Protein AF-0000000077802352 (afdb_homodimer)

Structure (mmCIF, N/CA/C/O backbone):
data_AF-0000000077802352-model_v1
#
loop_
_entity.id
_entity.type
_entity.pdbx_description
1 polymer 'Alpha-crystallin B chain'
#
loop_
_atom_site.group_PDB
_atom_site.id
_atom_site.type_symbol
_atom_site.label_atom_id
_atom_site.label_alt_id
_atom_site.label_comp_id
_atom_site.label_asym_id
_atom_site.label_entity_id
_atom_site.label_seq_id
_atom_site.pdbx_PDB_ins_code
_atom_site.Cartn_x
_atom_site.Cartn_y
_atom_site.Cartn_z
_atom_site.occupancy
_atom_site.B_iso_or_equiv
_atom_site.auth_seq_id
_atom_site.auth_comp_id
_atom_site.auth_asym_id
_atom_site.auth_atom_id
_atom_site.pdbx_PDB_model_num
ATOM 1 N N . MET A 1 1 ? -1.03 17.438 0.263 1 86.88 1 MET A N 1
ATOM 2 C CA . MET A 1 1 ? -1.695 18.406 1.126 1 86.88 1 MET A CA 1
ATOM 3 C C . MET A 1 1 ? -1.943 19.719 0.383 1 86.88 1 MET A C 1
ATOM 5 O O . MET A 1 1 ? -1.098 20.156 -0.396 1 86.88 1 MET A O 1
ATOM 9 N N . ARG A 1 2 ? -3.146 20.266 0.549 1 90.38 2 ARG A N 1
ATOM 10 C CA . ARG A 1 2 ? -3.506 21.5 -0.125 1 90.38 2 ARG A CA 1
ATOM 11 C C . ARG A 1 2 ? -3.924 22.562 0.882 1 90.38 2 ARG A C 1
ATOM 13 O O . ARG A 1 2 ? -4.668 22.281 1.823 1 90.38 2 ARG A O 1
ATOM 20 N N . LEU A 1 3 ? -3.293 23.812 0.589 1 89.69 3 LEU A N 1
ATOM 21 C CA . LEU A 1 3 ? -3.664 24.969 1.403 1 89.69 3 LEU A CA 1
ATOM 22 C C . LEU A 1 3 ? -4.348 26.031 0.556 1 89.69 3 LEU A C 1
ATOM 24 O O . LEU A 1 3 ? -3.723 26.625 -0.332 1 89.69 3 LEU A O 1
ATOM 28 N N . GLU A 1 4 ? -5.582 26.172 0.719 1 91.12 4 GLU A N 1
ATOM 29 C CA . GLU A 1 4 ? -6.336 27.266 0.105 1 91.12 4 GLU A CA 1
ATOM 30 C C . GLU A 1 4 ? -6.508 28.422 1.072 1 91.12 4 GLU A C 1
ATOM 32 O O . GLU A 1 4 ? -6.09 28.344 2.229 1 91.12 4 GLU A O 1
ATOM 37 N N . LYS A 1 5 ? -7.055 29.562 0.588 1 88.75 5 LYS A N 1
ATOM 38 C CA . LYS A 1 5 ? -7.238 30.75 1.408 1 88.75 5 LYS A CA 1
ATOM 39 C C . LYS A 1 5 ? -8.055 30.438 2.662 1 88.75 5 LYS A C 1
ATOM 41 O O . LYS A 1 5 ? -7.688 30.859 3.764 1 88.75 5 LYS A O 1
ATOM 46 N N . ASP A 1 6 ? -9.039 29.609 2.5 1 93.06 6 ASP A N 1
ATOM 47 C CA . ASP A 1 6 ? -9.969 29.453 3.615 1 93.06 6 ASP A CA 1
ATOM 48 C C . ASP A 1 6 ? -9.953 28.016 4.145 1 93.06 6 ASP A C 1
ATOM 50 O O . ASP A 1 6 ? -10.609 27.703 5.137 1 93.06 6 ASP A O 1
ATOM 54 N N . LYS A 1 7 ? -9.172 27.125 3.471 1 94.88 7 LYS A N 1
ATOM 55 C CA . LYS A 1 7 ? -9.305 25.719 3.859 1 94.88 7 LYS A CA 1
ATOM 56 C C . LYS A 1 7 ? -7.988 24.969 3.66 1 94.88 7 LYS A C 1
ATOM 58 O O . LYS A 1 7 ? -7.207 25.312 2.764 1 94.88 7 LYS A O 1
ATOM 63 N N . PHE A 1 8 ? -7.758 24.109 4.574 1 95.44 8 PHE A N 1
ATOM 64 C CA . PHE A 1 8 ? -6.734 23.078 4.488 1 95.44 8 PHE A CA 1
ATOM 65 C C . PHE A 1 8 ? -7.34 21.734 4.078 1 95.44 8 PHE A C 1
ATOM 67 O O . PHE A 1 8 ? -8.445 21.391 4.5 1 95.44 8 PHE A O 1
ATOM 74 N N . SER A 1 9 ? -6.617 20.922 3.182 1 96.69 9 SER A N 1
ATOM 75 C CA . SER A 1 9 ? -7.145 19.594 2.873 1 96.69 9 SER A CA 1
ATOM 76 C C . SER A 1 9 ? -6.023 18.625 2.514 1 96.69 9 SER A C 1
ATOM 78 O O . SER A 1 9 ? -4.973 19.047 2.018 1 96.69 9 SER A O 1
ATOM 80 N N . VAL A 1 10 ? -6.184 17.391 2.83 1 95.94 10 VAL A N 1
ATOM 81 C CA . VAL A 1 10 ? -5.34 16.297 2.354 1 95.94 10 VAL A CA 1
ATOM 82 C C . VAL A 1 10 ? -6.203 15.219 1.711 1 95.94 10 VAL A C 1
ATOM 84 O O . VAL A 1 10 ? -7.316 14.953 2.17 1 95.94 10 VAL A O 1
ATOM 87 N N . ASN A 1 11 ? -5.66 14.695 0.584 1 95.69 11 ASN A N 1
ATOM 88 C CA . ASN A 1 11 ? -6.32 13.602 -0.117 1 95.69 11 ASN A CA 1
ATOM 89 C C . ASN A 1 11 ? -5.484 12.328 -0.08 1 95.69 11 ASN A C 1
ATOM 91 O O . ASN A 1 11 ? -4.285 12.359 -0.361 1 95.69 11 ASN A O 1
ATOM 95 N N . VAL A 1 12 ? -6.16 11.219 0.27 1 95.56 12 VAL A N 1
ATOM 96 C CA . VAL A 1 12 ? -5.504 9.914 0.334 1 95.56 12 VAL A CA 1
ATOM 97 C C . VAL A 1 12 ? -6.246 8.922 -0.549 1 95.56 12 VAL A C 1
ATOM 99 O O . VAL A 1 12 ? -7.469 8.773 -0.444 1 95.56 12 VAL A O 1
ATOM 102 N N . ASP A 1 13 ? -5.5 8.328 -1.435 1 96.12 13 ASP A N 1
ATOM 103 C CA . ASP A 1 13 ? -6.082 7.266 -2.248 1 96.12 13 ASP A CA 1
ATOM 104 C C . ASP A 1 13 ? -6.297 5.996 -1.424 1 96.12 13 ASP A C 1
ATOM 106 O O . ASP A 1 13 ? -5.336 5.375 -0.967 1 96.12 13 ASP A O 1
ATOM 110 N N . VAL A 1 14 ? -7.617 5.574 -1.273 1 97.88 14 VAL A N 1
ATOM 111 C CA . VAL A 1 14 ? -7.938 4.41 -0.454 1 97.88 14 VAL A CA 1
ATOM 112 C C . VAL A 1 14 ? -8.906 3.498 -1.207 1 97.88 14 VAL A C 1
ATOM 114 O O . VAL A 1 14 ? -9.781 2.883 -0.604 1 97.88 14 VAL A O 1
ATOM 117 N N . LYS A 1 15 ? -8.742 3.43 -2.482 1 95.38 15 LYS A N 1
ATOM 118 C CA . LYS A 1 15 ? -9.656 2.676 -3.332 1 95.38 15 LYS A CA 1
ATOM 119 C C . LYS A 1 15 ? -9.586 1.182 -3.031 1 95.38 15 LYS A C 1
ATOM 121 O O . LYS A 1 15 ? -10.516 0.433 -3.336 1 95.38 15 LYS A O 1
ATOM 126 N N . HIS A 1 16 ? -8.492 0.725 -2.387 1 94.75 16 HIS A N 1
ATOM 127 C CA . HIS A 1 16 ? -8.32 -0.692 -2.088 1 94.75 16 HIS A CA 1
ATOM 128 C C . HIS A 1 16 ? -8.875 -1.034 -0.707 1 94.75 16 HIS A C 1
ATOM 130 O O . HIS A 1 16 ? -8.797 -2.186 -0.271 1 94.75 16 HIS A O 1
ATOM 136 N N . PHE A 1 17 ? -9.422 -0.054 -0.054 1 97.62 17 PHE A N 1
ATOM 137 C CA . PHE A 1 17 ? -9.914 -0.232 1.307 1 97.62 17 PHE A CA 1
ATOM 138 C C . PHE A 1 17 ? -11.414 0.028 1.377 1 97.62 17 PHE A C 1
ATOM 140 O O . PHE A 1 17 ? -11.922 0.94 0.721 1 97.62 17 PHE A O 1
ATOM 147 N N . SER A 1 18 ? -12.102 -0.796 2.094 1 96.31 18 SER A N 1
ATOM 148 C CA . SER A 1 18 ? -13.477 -0.48 2.463 1 96.31 18 SER A CA 1
ATOM 149 C C . SER A 1 18 ? -13.523 0.559 3.578 1 96.31 18 SER A C 1
ATOM 151 O O . SER A 1 18 ? -12.531 0.771 4.281 1 96.31 18 SER A O 1
ATOM 153 N N . PRO A 1 19 ? -14.602 1.227 3.746 1 96.5 19 PRO A N 1
ATOM 154 C CA . PRO A 1 19 ? -14.711 2.215 4.824 1 96.5 19 PRO A CA 1
ATOM 155 C C . PRO A 1 19 ? -14.383 1.629 6.195 1 96.5 19 PRO A C 1
ATOM 157 O O . PRO A 1 19 ? -13.781 2.307 7.031 1 96.5 19 PRO A O 1
ATOM 160 N N . GLU A 1 20 ? -14.672 0.387 6.43 1 97.12 20 GLU A N 1
ATOM 161 C CA . GLU A 1 20 ? -14.43 -0.235 7.727 1 97.12 20 GLU A CA 1
ATOM 162 C C . GLU A 1 20 ? -12.945 -0.517 7.934 1 97.12 20 GLU A C 1
ATOM 164 O O . GLU A 1 20 ? -12.508 -0.774 9.055 1 97.12 20 GLU A O 1
ATOM 169 N N . ASP A 1 21 ? -12.195 -0.446 6.852 1 98.12 21 ASP A N 1
ATOM 170 C CA . ASP A 1 21 ? -10.758 -0.708 6.91 1 98.12 21 ASP A CA 1
ATOM 171 C C . ASP A 1 21 ? -9.984 0.546 7.316 1 98.12 21 ASP A C 1
ATOM 173 O O . ASP A 1 21 ? -8.773 0.5 7.496 1 98.12 21 ASP A O 1
ATOM 177 N N . LEU A 1 22 ? -10.703 1.651 7.441 1 98.56 22 LEU A N 1
ATOM 178 C CA . LEU A 1 22 ? -10.039 2.945 7.551 1 98.56 22 LEU A CA 1
ATOM 179 C C . LEU A 1 22 ? -10.273 3.561 8.93 1 98.56 22 LEU A C 1
ATOM 181 O O . LEU A 1 22 ? -11.344 3.395 9.516 1 98.56 22 LEU A O 1
ATOM 185 N N . LYS A 1 23 ? -9.227 4.238 9.422 1 98.38 23 LYS A N 1
ATOM 186 C CA . LYS A 1 23 ? -9.289 5.004 10.664 1 98.38 23 LYS A CA 1
ATOM 187 C C . LYS A 1 23 ? -8.578 6.352 10.516 1 98.38 23 LYS A C 1
ATOM 189 O O . LYS A 1 23 ? -7.457 6.418 10.016 1 98.38 23 LYS A O 1
ATOM 194 N N . VAL A 1 24 ? -9.273 7.391 10.922 1 98.12 24 VAL A N 1
ATOM 195 C CA . VAL A 1 24 ? -8.688 8.727 10.945 1 98.12 24 VAL A CA 1
ATOM 196 C C . VAL A 1 24 ? -8.68 9.258 12.375 1 98.12 24 VAL A C 1
ATOM 198 O O . VAL A 1 24 ? -9.703 9.266 13.055 1 98.12 24 VAL A O 1
ATOM 201 N N . LYS A 1 25 ? -7.496 9.695 12.797 1 97.69 25 LYS A N 1
ATOM 202 C CA . LYS A 1 25 ? -7.344 10.258 14.133 1 97.69 25 LYS A CA 1
ATOM 203 C C . LYS A 1 25 ? -6.629 11.609 14.086 1 97.69 25 LYS A C 1
ATOM 205 O O . LYS A 1 25 ? -5.77 11.828 13.227 1 97.69 25 LYS A O 1
ATOM 210 N N . VAL A 1 26 ? -7.062 12.43 14.938 1 96.81 26 VAL A N 1
ATOM 211 C CA . VAL A 1 26 ? -6.328 13.672 15.18 1 96.81 26 VAL A CA 1
ATOM 212 C C . VAL A 1 26 ? -5.688 13.625 16.562 1 96.81 26 VAL A C 1
ATOM 214 O O . VAL A 1 26 ? -6.383 13.508 17.578 1 96.81 26 VAL A O 1
ATOM 217 N N . LEU A 1 27 ? -4.449 13.586 16.578 1 95.12 27 LEU A N 1
ATOM 218 C CA . LEU A 1 27 ? -3.678 13.578 17.828 1 95.12 27 LEU A CA 1
ATOM 219 C C . LEU A 1 27 ? -2.83 14.836 17.938 1 95.12 27 LEU A C 1
ATOM 221 O O . LEU A 1 27 ? -1.736 14.914 17.375 1 95.12 27 LEU A O 1
ATOM 225 N N . GLY A 1 28 ? -3.361 15.719 18.766 1 92.81 28 GLY A N 1
ATOM 226 C CA . GLY A 1 28 ? -2.711 17.016 18.797 1 92.81 28 GLY A CA 1
ATOM 227 C C . GLY A 1 28 ? -2.77 17.75 17.469 1 92.81 28 GLY A C 1
ATOM 228 O O . GLY A 1 28 ? -3.855 18.062 16.969 1 92.81 28 GLY A O 1
ATOM 229 N N . ASP A 1 29 ? -1.573 18.031 16.875 1 93.12 29 ASP A N 1
ATOM 230 C CA . ASP A 1 29 ? -1.498 18.75 15.617 1 93.12 29 ASP A CA 1
ATOM 231 C C . ASP A 1 29 ? -1.146 17.812 14.469 1 93.12 29 ASP A C 1
ATOM 233 O O . ASP A 1 29 ? -0.541 18.219 13.477 1 93.12 29 ASP A O 1
ATOM 237 N N . VAL A 1 30 ? -1.52 16.562 14.727 1 95.69 30 VAL A N 1
ATOM 238 C CA . VAL A 1 30 ? -1.199 15.578 13.695 1 95.69 30 VAL A CA 1
ATOM 239 C C . VAL A 1 30 ? -2.457 14.797 13.305 1 95.69 30 VAL A C 1
ATOM 241 O O . VAL A 1 30 ? -3.215 14.359 14.18 1 95.69 30 VAL A O 1
ATOM 244 N N . ILE A 1 31 ? -2.672 14.734 12 1 97.44 31 ILE A N 1
ATOM 245 C CA . ILE A 1 31 ? -3.688 13.836 11.461 1 97.44 31 ILE A CA 1
ATOM 246 C C . ILE A 1 31 ? -3.053 12.484 11.125 1 97.44 31 ILE A C 1
ATOM 248 O O . ILE A 1 31 ? -2.035 12.43 10.438 1 97.44 31 ILE A O 1
ATOM 252 N N . GLU A 1 32 ? -3.637 11.445 11.625 1 97.75 32 GLU A N 1
ATOM 253 C CA . GLU A 1 32 ? -3.203 10.094 11.281 1 97.75 32 GLU A CA 1
ATOM 254 C C . GLU A 1 32 ? -4.281 9.352 10.5 1 97.75 32 GLU A C 1
ATOM 256 O O . GLU A 1 32 ? -5.426 9.25 10.953 1 97.75 32 GLU A O 1
ATOM 261 N N . VAL A 1 33 ? -3.936 8.922 9.32 1 98.06 33 VAL A N 1
ATOM 262 C CA . VAL A 1 33 ? -4.816 8.078 8.516 1 98.06 33 VAL A CA 1
ATOM 263 C C . VAL A 1 33 ? -4.254 6.66 8.445 1 98.06 33 VAL A C 1
ATOM 265 O O . VAL A 1 33 ? -3.131 6.453 7.984 1 98.06 33 VAL A O 1
ATOM 268 N N . HIS A 1 34 ? -5.055 5.758 8.945 1 98.56 34 HIS A N 1
ATOM 269 C CA . HIS A 1 34 ? -4.656 4.355 8.961 1 98.56 34 HIS A CA 1
ATOM 270 C C . HIS A 1 34 ? -5.621 3.498 8.148 1 98.56 34 HIS A C 1
ATOM 272 O O . HIS A 1 34 ? -6.84 3.635 8.28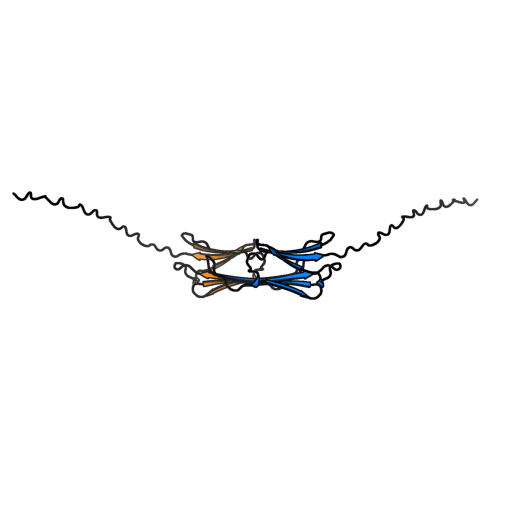1 1 98.56 34 HIS A O 1
ATOM 278 N N . GLY A 1 35 ? -5.062 2.689 7.223 1 98.75 35 GLY A N 1
ATOM 279 C CA . GLY A 1 35 ? -5.816 1.696 6.473 1 98.75 35 GLY A CA 1
ATOM 280 C C . GLY A 1 35 ? -5.215 0.305 6.555 1 98.75 35 GLY A C 1
ATOM 281 O O . GLY A 1 35 ? -4 0.139 6.434 1 98.75 35 GLY A O 1
ATOM 282 N N . LYS A 1 36 ? -6.121 -0.624 6.828 1 98.62 36 LYS A N 1
ATOM 283 C CA . LYS A 1 36 ? -5.672 -2.012 6.902 1 98.62 36 LYS A CA 1
ATOM 284 C C . LYS A 1 36 ? -6.785 -2.971 6.496 1 98.62 36 LYS A C 1
ATOM 286 O O . LYS A 1 36 ? -7.91 -2.871 6.988 1 98.62 36 LYS A O 1
ATOM 291 N N . HIS A 1 37 ? -6.457 -3.836 5.57 1 98 37 HIS A N 1
ATOM 292 C CA . HIS A 1 37 ? -7.367 -4.949 5.32 1 98 37 HIS A CA 1
ATOM 293 C C . HIS A 1 37 ? -6.613 -6.273 5.254 1 98 37 HIS A C 1
ATOM 295 O O . HIS A 1 37 ? -5.449 -6.312 4.852 1 98 37 HIS A O 1
ATOM 301 N N . GLU A 1 38 ? -7.285 -7.246 5.684 1 95.94 38 GLU A N 1
ATOM 302 C CA . GLU A 1 38 ? -6.711 -8.586 5.672 1 95.94 38 GLU A CA 1
ATOM 303 C C . GLU A 1 38 ? -6.648 -9.148 4.254 1 95.94 38 GLU A C 1
ATOM 305 O O . GLU A 1 38 ? -6.93 -8.438 3.285 1 95.94 38 GLU A O 1
ATOM 310 N N . GLU A 1 39 ? -6.223 -10.375 4.219 1 95.12 39 GLU A N 1
ATOM 311 C CA . GLU A 1 39 ? -6.059 -11 2.908 1 95.12 39 GLU A CA 1
ATOM 312 C C . GLU A 1 39 ? -7.379 -11.047 2.15 1 95.12 39 GLU A C 1
ATOM 314 O O . GLU A 1 39 ? -8.383 -11.531 2.674 1 95.12 39 GLU A O 1
ATOM 319 N N . ARG A 1 40 ? -7.367 -10.477 0.931 1 93.81 40 ARG A N 1
ATOM 320 C CA . ARG A 1 40 ? -8.492 -10.57 0.004 1 93.81 40 ARG A CA 1
ATOM 321 C C . ARG A 1 40 ? -8.086 -11.297 -1.273 1 93.81 40 ARG A C 1
ATOM 323 O O . ARG A 1 40 ? -6.988 -11.086 -1.795 1 93.81 40 ARG A O 1
ATOM 330 N N . GLN A 1 41 ? -8.992 -12.086 -1.72 1 90.88 41 GLN A N 1
ATOM 331 C CA . GLN A 1 41 ? -8.703 -12.906 -2.891 1 90.88 41 GLN A CA 1
ATOM 332 C C . GLN A 1 41 ? -8.875 -12.109 -4.18 1 90.88 41 GLN A C 1
ATOM 334 O O . GLN A 1 41 ? -9.812 -11.32 -4.309 1 90.88 41 GLN A O 1
ATOM 339 N N . ASP A 1 42 ? -7.867 -12.344 -5.18 1 80.94 42 ASP A N 1
ATOM 340 C CA . ASP A 1 42 ? -8.023 -11.828 -6.535 1 80.94 42 ASP A CA 1
ATOM 341 C C . ASP A 1 42 ? -7.664 -12.891 -7.57 1 80.94 42 ASP A C 1
ATOM 343 O O . ASP A 1 42 ? -7.594 -14.078 -7.246 1 80.94 42 ASP A O 1
ATOM 347 N N . GLU A 1 43 ? -7.637 -12.586 -8.812 1 78 43 GLU A N 1
ATOM 348 C CA . GLU A 1 43 ? -7.48 -13.523 -9.922 1 78 43 GLU A CA 1
ATOM 349 C C . GLU A 1 43 ? -6.184 -14.32 -9.789 1 78 43 GLU A C 1
ATOM 351 O O . GLU A 1 43 ? -6.086 -15.445 -10.289 1 78 43 GLU A O 1
ATOM 356 N N . HIS A 1 44 ? -5.258 -13.812 -9.031 1 75.06 44 HIS A N 1
ATOM 357 C CA . HIS A 1 44 ? -3.943 -14.445 -9.016 1 75.06 44 HIS A CA 1
ATOM 358 C C . HIS A 1 44 ? -3.605 -14.984 -7.629 1 75.06 44 HIS A C 1
ATOM 360 O O . HIS A 1 44 ? -2.738 -15.852 -7.488 1 75.06 44 HIS A O 1
ATOM 366 N N . GLY A 1 45 ? -4.375 -14.609 -6.645 1 89.06 45 GLY A N 1
ATOM 367 C CA . GLY A 1 45 ? -4.047 -14.977 -5.277 1 89.06 45 GLY A CA 1
ATOM 368 C C . GLY A 1 45 ? -4.73 -14.094 -4.246 1 89.06 45 GLY A C 1
ATOM 369 O O . GLY A 1 45 ? -5.949 -13.938 -4.27 1 89.06 45 GLY A O 1
ATOM 370 N N . SER A 1 46 ? -3.998 -13.789 -3.338 1 95.19 46 SER A N 1
ATOM 371 C CA . SER A 1 46 ? -4.566 -12.945 -2.291 1 95.19 46 SER A CA 1
ATOM 372 C C . SER A 1 46 ? -3.633 -11.797 -1.938 1 95.19 46 SER A C 1
ATOM 374 O O . SER A 1 46 ? -2.438 -11.844 -2.234 1 95.19 46 SER A O 1
ATOM 376 N N . VAL A 1 47 ? -4.246 -10.75 -1.416 1 95.94 47 VAL A N 1
ATOM 377 C CA . VAL A 1 47 ? -3.447 -9.586 -1.063 1 95.94 47 VAL A CA 1
ATOM 378 C C . VAL A 1 47 ? -3.945 -8.992 0.253 1 95.94 47 VAL A C 1
ATOM 380 O O . VAL A 1 47 ? -5.152 -8.945 0.5 1 95.94 47 VAL A O 1
ATOM 383 N N . ALA A 1 48 ? -3.061 -8.656 1.146 1 97.81 48 ALA A N 1
ATOM 384 C CA . ALA A 1 48 ? -3.281 -7.816 2.318 1 97.81 48 ALA A CA 1
ATOM 385 C C . ALA A 1 48 ? -2.477 -6.523 2.223 1 97.81 48 ALA A C 1
ATOM 387 O O . ALA A 1 48 ? -1.336 -6.527 1.756 1 97.81 48 ALA A O 1
ATOM 388 N N . ARG A 1 49 ? -3.074 -5.426 2.725 1 97.81 49 ARG A N 1
ATOM 389 C CA . ARG A 1 49 ? -2.42 -4.121 2.68 1 97.81 49 ARG A CA 1
ATOM 390 C C . ARG A 1 49 ? -2.582 -3.381 4.004 1 97.81 49 ARG A C 1
ATOM 392 O O . ARG A 1 49 ? -3.592 -3.545 4.691 1 97.81 49 ARG A O 1
ATOM 399 N N . GLU A 1 50 ? -1.637 -2.617 4.258 1 98.38 50 GLU A N 1
ATOM 400 C CA . GLU A 1 50 ? -1.685 -1.698 5.391 1 98.38 50 GLU A CA 1
ATOM 401 C C . GLU A 1 50 ? -0.896 -0.425 5.102 1 98.38 50 GLU A C 1
ATOM 403 O O . GLU A 1 50 ? 0.159 -0.472 4.465 1 98.38 50 GLU A O 1
ATOM 408 N N . PHE A 1 51 ? -1.425 0.659 5.516 1 98.06 51 PHE A N 1
ATOM 409 C CA . PHE A 1 51 ? -0.649 1.893 5.457 1 98.06 51 PHE A CA 1
ATOM 410 C C . PHE A 1 51 ? -0.96 2.785 6.652 1 98.06 51 PHE A C 1
ATOM 412 O O . PHE A 1 51 ? -2.004 2.639 7.289 1 98.06 51 PHE A O 1
ATOM 419 N N . ASN A 1 52 ? -0.047 3.625 7 1 97.94 52 ASN A N 1
ATOM 420 C CA . ASN A 1 52 ? -0.16 4.676 8.008 1 97.94 52 ASN A CA 1
ATOM 421 C C . ASN A 1 52 ? 0.439 5.988 7.516 1 97.94 52 ASN A C 1
ATOM 423 O O . ASN A 1 52 ? 1.628 6.055 7.195 1 97.94 52 ASN A O 1
ATOM 427 N N . ARG A 1 53 ? -0.462 6.977 7.434 1 97.06 53 ARG A N 1
ATOM 428 C CA . ARG A 1 53 ? -0.025 8.297 6.992 1 97.06 53 ARG A CA 1
ATOM 429 C C . ARG A 1 53 ? -0.264 9.344 8.07 1 97.06 53 ARG A C 1
ATOM 431 O O . ARG A 1 53 ? -1.308 9.336 8.727 1 97.06 53 ARG A O 1
ATOM 438 N N . LYS A 1 54 ? 0.698 10.203 8.188 1 96.69 54 LYS A N 1
ATOM 439 C CA . LYS A 1 54 ? 0.566 11.312 9.125 1 96.69 54 LYS A CA 1
ATOM 440 C C . LYS A 1 54 ? 0.733 12.656 8.422 1 96.69 54 LYS A C 1
ATOM 442 O O . LYS A 1 54 ? 1.58 12.797 7.535 1 96.69 54 LYS A O 1
ATOM 447 N N . TYR A 1 55 ? -0.091 13.609 8.859 1 96.44 55 TYR A N 1
ATOM 448 C CA . TYR A 1 55 ? -0.007 14.977 8.359 1 96.44 55 TYR A CA 1
ATOM 449 C C . TYR A 1 55 ? 0.034 15.977 9.508 1 96.44 55 TYR A C 1
ATOM 451 O O . TYR A 1 55 ? -0.715 15.844 10.477 1 96.44 55 TYR A O 1
ATOM 459 N N . ARG A 1 56 ? 0.826 16.922 9.359 1 94.12 56 ARG A N 1
ATOM 460 C CA . ARG A 1 56 ? 0.818 18.016 10.32 1 94.12 56 ARG A CA 1
ATOM 461 C C . ARG A 1 56 ? -0.278 19.031 10 1 94.12 56 ARG A C 1
ATOM 463 O O . ARG A 1 56 ? -0.465 19.391 8.836 1 94.12 56 ARG A O 1
ATOM 470 N N . ILE A 1 57 ? -0.941 19.422 11 1 94.38 57 ILE A N 1
ATOM 471 C CA . ILE A 1 57 ? -1.999 20.422 10.859 1 94.38 57 ILE A CA 1
ATOM 472 C C . ILE A 1 57 ? -1.396 21.812 10.898 1 94.38 57 ILE A C 1
ATOM 474 O O . ILE A 1 57 ? -0.641 22.156 11.82 1 94.38 57 ILE A O 1
ATOM 478 N N . PRO A 1 58 ? -1.74 22.609 9.891 1 93.5 58 PRO A N 1
ATOM 479 C CA . PRO A 1 58 ? -1.243 23.984 9.938 1 93.5 58 PRO A CA 1
ATOM 480 C C . PRO A 1 58 ? -1.662 24.719 11.211 1 93.5 58 PRO A C 1
ATOM 482 O O . PRO A 1 58 ? -2.723 24.438 11.773 1 93.5 58 PRO A O 1
ATOM 485 N N . ALA A 1 59 ? -0.851 25.734 11.477 1 93.25 59 ALA A N 1
ATOM 486 C CA . ALA A 1 59 ? -1.049 26.453 12.734 1 93.25 59 ALA A CA 1
ATOM 487 C C . ALA A 1 59 ? -2.375 27.203 12.734 1 93.25 59 ALA A C 1
ATOM 489 O O . ALA A 1 59 ? -2.963 27.438 13.789 1 93.25 59 ALA A O 1
ATOM 490 N N . ASP A 1 60 ? -2.871 27.594 11.641 1 94.38 60 ASP A N 1
ATOM 491 C CA . ASP A 1 60 ? -4.066 28.422 11.562 1 94.38 60 ASP A CA 1
ATOM 492 C C . ASP A 1 60 ? -5.32 27.562 11.383 1 94.38 60 ASP A C 1
ATOM 494 O O . ASP A 1 60 ? -6.375 28.078 10.992 1 94.38 60 ASP A O 1
ATOM 498 N N . VAL A 1 61 ? -5.16 26.281 11.586 1 95.5 61 VAL A N 1
ATOM 499 C CA . VAL A 1 61 ? -6.297 25.359 11.555 1 95.5 61 VAL A CA 1
ATOM 500 C C . VAL A 1 61 ? -6.535 24.781 12.945 1 95.5 61 VAL A C 1
ATOM 502 O O . VAL A 1 61 ? -5.598 24.328 13.602 1 95.5 61 VAL A O 1
ATOM 505 N N . ASP A 1 62 ? -7.77 24.891 13.352 1 95.5 62 ASP A N 1
ATOM 506 C CA . ASP A 1 62 ? -8.133 24.266 14.617 1 95.5 62 ASP A CA 1
ATOM 507 C C . ASP A 1 62 ? -8.297 22.75 14.461 1 95.5 62 ASP A C 1
ATOM 509 O O . ASP A 1 62 ? -9.18 22.297 13.742 1 95.5 62 ASP A O 1
ATOM 513 N N . PRO A 1 63 ? -7.523 21.938 15.219 1 96 63 PRO A N 1
ATOM 514 C CA . PRO A 1 63 ? -7.629 20.469 15.117 1 96 63 PRO A CA 1
ATOM 515 C C . PRO A 1 63 ? -9.039 19.969 15.414 1 96 63 PRO A C 1
ATOM 517 O O . PRO A 1 63 ? -9.445 18.922 14.883 1 96 63 PRO A O 1
ATOM 520 N N . LEU A 1 64 ? -9.773 20.625 16.188 1 95.56 64 LEU A N 1
ATOM 521 C CA . LEU A 1 64 ? -11.109 20.203 16.594 1 95.56 64 LEU A CA 1
ATOM 522 C C . LEU A 1 64 ? -12.109 20.391 15.453 1 95.56 64 LEU A C 1
ATOM 524 O O . LEU A 1 64 ? -13.203 19.828 15.477 1 95.56 64 LEU A O 1
ATOM 528 N N . SER A 1 65 ? -11.734 21.141 14.469 1 96.12 65 SER A N 1
ATOM 529 C CA . SER A 1 65 ? -12.641 21.438 13.367 1 96.12 65 SER A CA 1
ATOM 530 C C . SER A 1 65 ? -12.406 20.5 12.188 1 96.12 65 SER A C 1
ATOM 532 O O . SER A 1 65 ? -13.086 20.594 11.164 1 96.12 65 SER A O 1
ATOM 534 N N . ILE A 1 66 ? -11.484 19.578 12.328 1 96.94 66 ILE A N 1
ATOM 535 C CA . ILE A 1 66 ? -11.109 18.703 11.234 1 96.94 66 ILE A CA 1
ATOM 536 C C . ILE A 1 66 ? -12.242 17.719 10.953 1 96.94 66 ILE A C 1
ATOM 538 O O . ILE A 1 66 ? -12.836 17.156 11.883 1 96.94 66 ILE A O 1
ATOM 542 N N . THR A 1 67 ? -12.594 17.562 9.672 1 97.5 67 THR A N 1
ATOM 543 C CA . THR A 1 67 ? -13.57 16.594 9.211 1 97.5 67 THR A CA 1
ATOM 544 C C . THR A 1 67 ? -12.984 15.727 8.094 1 97.5 67 THR A C 1
ATOM 546 O O . THR A 1 67 ? -11.922 16.031 7.559 1 97.5 67 THR A O 1
ATOM 549 N N . SER A 1 68 ? -13.656 14.516 7.91 1 97.5 68 SER A N 1
ATOM 550 C CA . SER A 1 68 ? -13.195 13.656 6.82 1 97.5 68 SER A CA 1
ATOM 551 C C . SER A 1 68 ? -14.367 13.094 6.023 1 97.5 68 SER A C 1
ATOM 553 O O . SER A 1 68 ? -15.477 12.969 6.551 1 97.5 68 SER A O 1
ATOM 555 N N . SER A 1 69 ? -14.102 12.891 4.738 1 97.69 69 SER A N 1
ATOM 556 C CA . SER A 1 69 ? -15.094 12.305 3.852 1 97.69 69 SER A CA 1
ATOM 557 C C . SER A 1 69 ? -14.453 11.352 2.854 1 97.69 69 SER A C 1
ATOM 559 O O . SER A 1 69 ? -13.312 11.555 2.432 1 97.69 69 SER A O 1
ATOM 561 N N . LEU A 1 70 ? -15.234 10.305 2.527 1 97.44 70 LEU A N 1
ATOM 562 C CA . LEU A 1 70 ? -14.766 9.289 1.585 1 97.44 70 LEU A CA 1
ATOM 563 C C . LEU A 1 70 ? -15.594 9.32 0.301 1 97.44 70 LEU A C 1
ATOM 565 O O . LEU A 1 70 ? -16.828 9.258 0.345 1 97.44 70 LEU A O 1
ATOM 569 N N . SER A 1 71 ? -14.953 9.445 -0.846 1 96.94 71 SER A N 1
ATOM 570 C CA . SER A 1 71 ? -15.648 9.492 -2.127 1 96.94 71 SER A CA 1
ATOM 571 C C . SER A 1 71 ? -15.90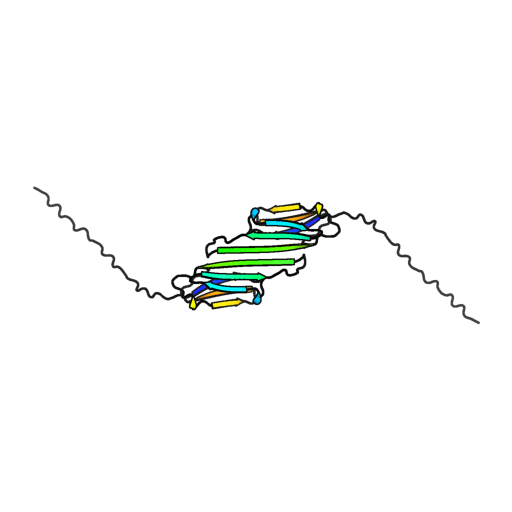6 8.086 -2.664 1 96.94 71 SER A C 1
ATOM 573 O O . SER A 1 71 ? -15.281 7.121 -2.221 1 96.94 71 SER A O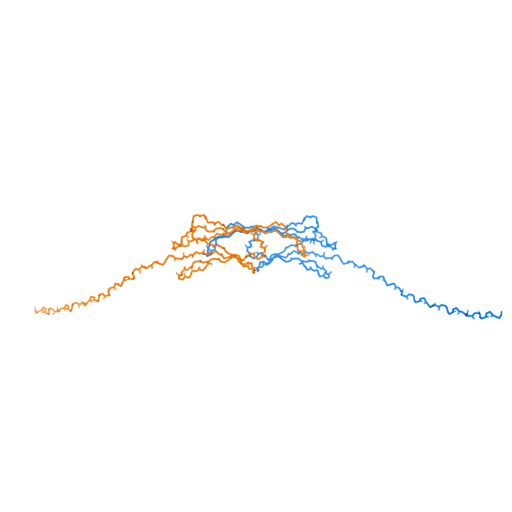 1
ATOM 575 N N . SER A 1 72 ? -16.75 8.023 -3.641 1 95.31 72 SER A N 1
ATOM 576 C CA . SER A 1 72 ? -17.109 6.746 -4.246 1 95.31 72 SER A CA 1
ATOM 577 C C . SER A 1 72 ? -15.938 6.16 -5.031 1 95.31 72 SER A C 1
ATOM 579 O O . SER A 1 72 ? -15.836 4.941 -5.184 1 95.31 72 SER A O 1
ATOM 581 N N . ASP A 1 73 ? -15.094 7.051 -5.441 1 95.19 73 ASP A N 1
ATOM 582 C CA . ASP A 1 73 ? -13.961 6.594 -6.242 1 95.19 73 ASP A CA 1
ATOM 583 C C . ASP A 1 73 ? -12.758 6.254 -5.355 1 95.19 73 ASP A C 1
ATOM 585 O O . ASP A 1 73 ? -11.664 5.988 -5.859 1 95.19 73 ASP A O 1
ATOM 589 N N . GLY A 1 74 ? -12.945 6.312 -4.109 1 97 74 GLY A N 1
ATOM 590 C CA . GLY A 1 74 ? -11.953 5.773 -3.193 1 97 74 GLY A CA 1
ATOM 591 C C . GLY A 1 74 ? -10.938 6.801 -2.748 1 97 74 GLY A C 1
ATOM 592 O O . GLY A 1 74 ? -9.758 6.477 -2.561 1 97 74 GLY A O 1
ATOM 593 N N . VAL A 1 75 ? -11.422 8.008 -2.67 1 97.81 75 VAL A N 1
ATOM 594 C CA . VAL A 1 75 ? -10.531 9.055 -2.168 1 97.81 75 VAL A CA 1
ATOM 595 C C . VAL A 1 75 ? -11.031 9.547 -0.812 1 97.81 75 VAL A C 1
ATOM 597 O O . VAL A 1 75 ? -12.18 9.961 -0.681 1 97.81 75 VAL A O 1
ATOM 600 N N . LEU A 1 76 ? -10.148 9.5 0.25 1 98 76 LEU A N 1
ATOM 601 C CA . LEU A 1 76 ? -10.414 10.062 1.568 1 98 76 LEU A CA 1
ATOM 602 C C . LEU A 1 76 ? -9.93 11.508 1.654 1 98 76 LEU A C 1
ATOM 604 O O . LEU A 1 76 ? -8.758 11.781 1.394 1 98 76 LEU A O 1
ATOM 608 N N . THR A 1 77 ? -10.82 12.375 1.925 1 97.75 77 THR A N 1
ATOM 609 C CA . THR A 1 77 ? -10.469 13.781 2.076 1 97.75 77 THR A CA 1
ATOM 610 C C . THR A 1 77 ? -10.594 14.219 3.535 1 97.75 77 THR A C 1
ATOM 612 O O . THR A 1 77 ? -11.641 14.031 4.16 1 97.75 77 THR A O 1
ATOM 615 N N . VAL A 1 78 ? -9.492 14.742 4.07 1 97.38 78 VAL A N 1
ATOM 616 C CA . VAL A 1 78 ? -9.484 15.32 5.406 1 97.38 78 VAL A CA 1
ATOM 617 C C . VAL A 1 78 ? -9.281 16.828 5.312 1 97.38 78 VAL A C 1
ATOM 619 O O . VAL A 1 78 ? -8.344 17.297 4.66 1 97.38 78 VAL A O 1
ATOM 622 N N . ASN A 1 79 ? -10.195 17.547 5.891 1 96.31 79 ASN A N 1
ATOM 623 C CA . ASN A 1 79 ? -10.078 18.984 5.703 1 96.31 79 ASN A CA 1
ATOM 624 C C . ASN A 1 79 ? -10.422 19.75 6.98 1 96.31 79 ASN A C 1
ATOM 626 O O . ASN A 1 79 ? -10.992 19.172 7.914 1 96.31 79 ASN A O 1
ATOM 630 N N . GLY A 1 80 ? -9.953 21.031 7.039 1 96.56 80 GLY A N 1
ATOM 631 C CA . GLY A 1 80 ? -10.25 21.969 8.109 1 96.56 80 GLY A CA 1
ATOM 632 C C . GLY A 1 80 ? -10.188 23.406 7.668 1 96.56 80 GLY A C 1
ATOM 633 O O . GLY A 1 80 ? -9.398 23.766 6.793 1 96.56 80 GLY A O 1
ATOM 634 N N . PRO A 1 81 ? -11.172 24.25 8.258 1 96.56 81 PRO A N 1
ATOM 635 C CA . PRO A 1 81 ? -11.148 25.672 7.934 1 96.56 81 PRO A CA 1
ATOM 636 C C . PRO A 1 81 ? -9.914 26.391 8.477 1 96.56 81 PRO A C 1
ATOM 638 O O . PRO A 1 81 ? -9.438 26.062 9.57 1 96.56 81 PRO A O 1
ATOM 641 N N . ARG A 1 82 ? -9.375 27.297 7.688 1 95.19 82 ARG A N 1
ATOM 642 C CA . ARG A 1 82 ? -8.258 28.125 8.148 1 95.19 82 ARG A CA 1
ATOM 643 C C . ARG A 1 82 ? -8.766 29.375 8.852 1 95.19 82 ARG A C 1
ATOM 645 O O . ARG A 1 82 ? -9.773 29.953 8.453 1 95.19 82 ARG A O 1
ATOM 652 N N . LYS A 1 83 ? -7.969 29.734 9.844 1 89.69 83 LYS A N 1
ATOM 653 C CA . LYS A 1 83 ? -8.305 30.984 10.523 1 89.69 83 LYS A CA 1
ATOM 654 C C . LYS A 1 83 ? -7.883 32.188 9.688 1 89.69 83 LYS A C 1
ATOM 656 O O . LYS A 1 83 ? -6.812 32.188 9.078 1 89.69 83 LYS A O 1
ATOM 661 N N . GLN A 1 84 ? -8.797 33 9.234 1 76.44 84 GLN A N 1
ATOM 662 C CA . GLN A 1 84 ? -8.477 34.219 8.492 1 76.44 84 GLN A CA 1
ATOM 663 C C . GLN A 1 84 ? -7.801 35.25 9.383 1 76.44 84 GLN A C 1
ATOM 665 O O . GLN A 1 84 ? -8.227 35.469 10.523 1 76.44 84 GLN A O 1
ATOM 670 N N . THR A 1 85 ? -6.438 35.219 9.391 1 65.62 85 THR A N 1
ATOM 671 C CA . THR A 1 85 ? -5.828 36.281 10.172 1 65.62 85 THR A CA 1
ATOM 672 C C . THR A 1 85 ? -5.953 37.625 9.453 1 65.62 85 THR A C 1
ATOM 674 O O . THR A 1 85 ? -5.523 37.75 8.305 1 65.62 85 THR A O 1
ATOM 677 N N . ASP A 1 86 ? -6.891 38.281 9.734 1 60.31 86 ASP A N 1
ATOM 678 C CA . ASP A 1 86 ? -6.863 39.688 9.328 1 60.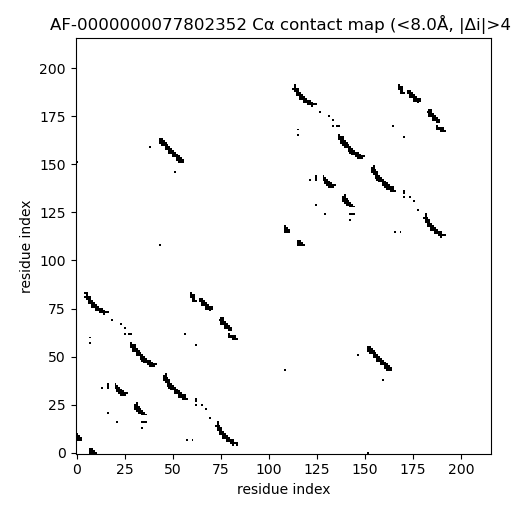31 86 ASP A CA 1
ATOM 679 C C . ASP A 1 86 ? -5.637 40.375 9.891 1 60.31 86 ASP A C 1
ATOM 681 O O . ASP A 1 86 ? -5.617 40.781 11.062 1 60.31 86 ASP A O 1
ATOM 685 N N . VAL A 1 87 ? -4.578 39.812 9.578 1 59.81 87 VAL A N 1
ATOM 686 C CA . VAL A 1 87 ? -3.488 40.656 10.07 1 59.81 87 VAL A CA 1
ATOM 687 C C . VAL A 1 87 ? -3.568 42.031 9.422 1 59.81 87 VAL A C 1
ATOM 689 O O . VAL A 1 87 ? -3.609 42.156 8.195 1 59.81 87 VAL A O 1
ATOM 692 N N . PRO A 1 88 ? -3.746 42.969 10.227 1 62.66 88 PRO A N 1
ATOM 693 C CA . PRO A 1 88 ? -3.729 44.344 9.664 1 62.66 88 PRO A CA 1
ATOM 694 C C . PRO A 1 88 ? -2.445 44.625 8.891 1 62.66 88 PRO A C 1
ATOM 696 O O . PRO A 1 88 ? -1.355 44.25 9.32 1 62.66 88 PRO A O 1
ATOM 699 N N . GLU A 1 89 ? -2.58 44.562 7.691 1 62.5 89 GLU A N 1
ATOM 700 C CA . GLU A 1 89 ? -1.45 45 6.871 1 62.5 89 GLU A CA 1
ATOM 701 C C . GLU A 1 89 ? -0.886 46.312 7.363 1 62.5 89 GLU A C 1
ATOM 703 O O . GLU A 1 89 ? -1.637 47.281 7.602 1 62.5 89 GLU A O 1
ATOM 708 N N . ARG A 1 90 ? 0.202 46.219 7.984 1 71.88 90 ARG A N 1
ATOM 709 C CA . ARG A 1 90 ? 0.815 47.5 8.398 1 71.88 90 ARG A CA 1
ATOM 710 C C . ARG A 1 90 ? 1.692 48.062 7.293 1 71.88 90 ARG A C 1
ATOM 712 O O . ARG A 1 90 ? 2.523 47.344 6.719 1 71.88 90 ARG A O 1
ATOM 719 N N . THR A 1 91 ? 1.225 49 6.777 1 68.81 91 THR A N 1
ATOM 720 C CA . THR A 1 91 ? 2.035 49.719 5.793 1 68.81 91 THR A CA 1
ATOM 721 C C . THR A 1 91 ? 3.104 50.562 6.48 1 68.81 91 THR A C 1
ATOM 723 O O . THR A 1 91 ? 2.801 51.344 7.387 1 68.81 91 THR A O 1
ATOM 726 N N . ILE A 1 92 ? 4.219 50.156 6.309 1 73.25 92 ILE A N 1
ATOM 727 C CA . ILE A 1 92 ? 5.312 50.969 6.828 1 73.25 92 ILE A CA 1
ATOM 728 C C . ILE A 1 92 ? 5.727 52 5.789 1 73.25 92 ILE A C 1
ATOM 730 O O . ILE A 1 92 ? 6.113 51.656 4.672 1 73.25 92 ILE A O 1
ATOM 734 N N . PRO A 1 93 ? 5.598 53.25 6.094 1 71.62 93 PRO A N 1
ATOM 735 C CA . PRO A 1 93 ? 5.988 54.281 5.137 1 71.62 93 PRO A CA 1
ATOM 736 C C . PRO A 1 93 ? 7.492 54.312 4.875 1 71.62 93 PRO A C 1
ATOM 738 O O . PRO A 1 93 ? 8.281 54 5.77 1 71.62 93 PRO A O 1
ATOM 741 N N . ILE A 1 94 ? 7.832 54.25 3.707 1 72.5 94 ILE A N 1
ATOM 742 C CA . ILE A 1 94 ? 9.227 54.375 3.318 1 72.5 94 ILE A CA 1
ATOM 743 C C . ILE A 1 94 ? 9.664 55.844 3.482 1 72.5 94 ILE A C 1
ATOM 745 O O . ILE A 1 94 ? 9.078 56.75 2.881 1 72.5 94 ILE A O 1
ATOM 749 N N . THR A 1 95 ? 10.258 56.156 4.496 1 72.25 95 THR A N 1
ATOM 750 C CA . THR A 1 95 ? 10.781 57.5 4.66 1 72.25 95 THR A CA 1
ATOM 751 C C . THR A 1 95 ? 12.133 57.656 3.961 1 72.25 95 THR A C 1
ATOM 753 O O . THR A 1 95 ? 12.977 56.75 4.035 1 72.25 95 THR A O 1
ATOM 756 N N . ARG A 1 96 ? 12.312 58.312 2.83 1 65.31 96 ARG A N 1
ATOM 757 C CA . ARG A 1 96 ? 13.578 58.594 2.168 1 65.31 96 ARG A CA 1
ATOM 758 C C . ARG A 1 96 ? 14.406 59.594 2.982 1 65.31 96 ARG A C 1
ATOM 760 O O . ARG A 1 96 ? 13.898 60.625 3.4 1 65.31 96 ARG A O 1
ATOM 767 N N . GLU A 1 97 ? 15.352 59.188 3.682 1 61.19 97 GLU A N 1
ATOM 768 C CA . GLU A 1 97 ? 16.281 60.125 4.27 1 61.19 97 GLU A CA 1
ATOM 769 C C . GLU A 1 97 ? 16.906 61.031 3.203 1 61.19 97 GLU A C 1
ATOM 771 O O . GLU A 1 97 ? 17.5 60.562 2.246 1 61.19 97 GLU A O 1
ATOM 776 N N . GLU A 1 98 ? 16.422 62.188 2.789 1 57.53 98 GLU A N 1
ATOM 777 C CA . GLU A 1 98 ? 17.172 63.125 1.974 1 57.53 98 GLU A CA 1
ATOM 778 C C . GLU A 1 98 ? 18.5 63.469 2.623 1 57.53 98 GLU A C 1
ATOM 780 O O . GLU A 1 98 ? 18.547 63.844 3.797 1 57.53 98 GLU A O 1
ATOM 785 N N . LYS A 1 99 ? 19.688 62.875 2.266 1 54.5 99 LYS A N 1
ATOM 786 C CA . LYS A 1 99 ? 21.031 63.312 2.635 1 54.5 99 LYS A CA 1
ATOM 787 C C . LYS A 1 99 ? 21.172 64.812 2.611 1 54.5 99 LYS A C 1
ATOM 789 O O . LYS A 1 99 ? 20.859 65.438 1.601 1 54.5 99 LYS A O 1
ATOM 794 N N . SER A 1 100 ? 21.078 65.562 3.67 1 54.44 100 SER A N 1
ATOM 795 C CA . SER A 1 100 ? 21.453 66.938 3.807 1 54.44 100 SER A CA 1
ATOM 796 C C . SER A 1 100 ? 22.75 67.25 3.055 1 54.44 100 SER A C 1
ATOM 798 O O . SER A 1 100 ? 23.719 66.5 3.162 1 54.44 100 SER A O 1
ATOM 800 N N . ALA A 1 101 ? 22.812 68 1.919 1 50.88 101 ALA A N 1
ATOM 801 C CA . ALA A 1 101 ? 23.984 68.5 1.241 1 50.88 101 ALA A CA 1
ATOM 802 C C . ALA A 1 101 ? 24.938 69.188 2.238 1 50.88 101 ALA A C 1
ATOM 804 O O . ALA A 1 101 ? 24.547 70.062 3.012 1 50.88 101 ALA A O 1
ATOM 805 N N . ILE A 1 102 ? 25.844 68.438 2.828 1 50.84 102 ILE A N 1
ATOM 806 C CA . ILE A 1 102 ? 26.938 69.062 3.588 1 50.84 102 ILE A CA 1
ATOM 807 C C . ILE A 1 102 ? 27.484 70.25 2.85 1 50.84 102 ILE A C 1
ATOM 809 O O . ILE A 1 102 ? 27.828 70.188 1.669 1 50.84 102 ILE A O 1
ATOM 813 N N . ALA A 1 103 ? 27.078 71.5 3.148 1 47.97 103 ALA A N 1
ATOM 814 C CA . ALA A 1 103 ? 27.672 72.75 2.734 1 47.97 10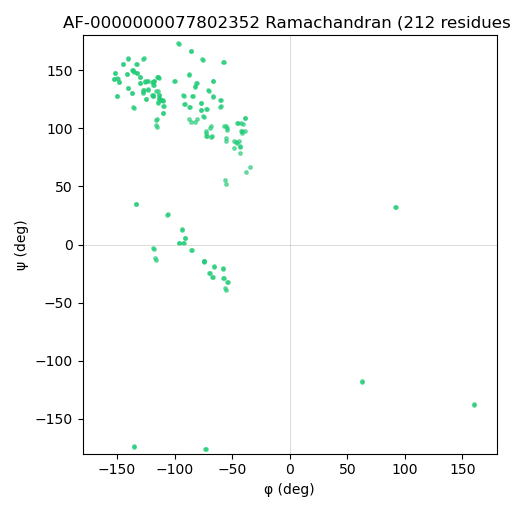3 ALA A CA 1
ATOM 815 C C . ALA A 1 103 ? 29.188 72.75 2.887 1 47.97 103 ALA A C 1
ATOM 817 O O . ALA A 1 103 ? 29.719 72.375 3.943 1 47.97 103 ALA A O 1
ATOM 818 N N . GLY A 1 104 ? 29.953 72.312 1.942 1 45.97 104 GLY A N 1
ATOM 819 C CA . GLY A 1 104 ? 31.391 72.5 1.851 1 45.97 104 GLY A CA 1
ATOM 820 C C . GLY A 1 104 ? 31.828 73.875 2.334 1 45.97 104 GLY A C 1
ATOM 821 O O . GLY A 1 104 ? 31.531 74.875 1.69 1 45.97 104 GLY A O 1
ATOM 822 N N . ALA A 1 105 ? 31.656 74.312 3.605 1 42.09 105 ALA A N 1
ATOM 823 C CA . ALA A 1 105 ? 32.344 75.5 4.078 1 42.09 105 ALA A CA 1
ATOM 824 C C . ALA A 1 105 ? 33.812 75.438 3.721 1 42.09 105 ALA A C 1
ATOM 826 O O . ALA A 1 105 ? 34.531 74.562 4.152 1 42.09 105 ALA A O 1
ATOM 827 N N . GLN A 1 106 ? 34.219 75.812 2.502 1 44.47 106 GLN A N 1
ATOM 828 C CA . GLN A 1 106 ? 35.562 76.125 2.1 1 44.47 106 GLN A CA 1
ATOM 829 C C . GLN A 1 106 ? 36.25 77 3.137 1 44.47 106 GLN A C 1
ATOM 831 O O . GLN A 1 106 ? 35.75 78.062 3.477 1 44.47 106 GLN A O 1
ATOM 836 N N . ARG A 1 107 ? 36.906 76.5 4.137 1 44.59 107 ARG A N 1
ATOM 837 C CA . ARG A 1 107 ? 37.844 77.188 4.973 1 44.59 107 ARG A CA 1
ATOM 838 C C . ARG A 1 107 ? 38.75 78.062 4.133 1 44.59 107 ARG A C 1
ATOM 840 O O . ARG A 1 107 ? 39.406 77.625 3.182 1 44.59 107 ARG A O 1
ATOM 847 N N . LYS A 1 108 ? 38.594 79.5 4.082 1 36.38 108 LYS A N 1
ATOM 848 C CA . LYS A 1 108 ? 39.688 80.438 3.906 1 36.38 108 LYS A CA 1
ATOM 849 C C . LYS A 1 108 ? 40.688 80.312 5.051 1 36.38 108 LYS A C 1
ATOM 851 O O . LYS A 1 108 ? 40.312 80.062 6.191 1 36.38 108 LYS A O 1
ATOM 856 N N . MET B 1 1 ? -0.483 -11.914 -13.023 1 86.44 1 MET B N 1
ATOM 857 C CA . MET B 1 1 ? 0.251 -13.141 -13.32 1 86.44 1 MET B CA 1
ATOM 858 C C . MET B 1 1 ? 0.217 -13.453 -14.812 1 86.44 1 MET B C 1
ATOM 860 O O . MET B 1 1 ? -0.807 -13.25 -15.469 1 86.44 1 MET B O 1
ATOM 864 N N . ARG B 1 2 ? 1.371 -13.828 -15.352 1 90.19 2 ARG B N 1
ATOM 865 C CA . ARG B 1 2 ? 1.467 -14.133 -16.781 1 90.19 2 ARG B CA 1
ATOM 866 C C . ARG B 1 2 ? 1.984 -15.547 -17 1 90.19 2 ARG B C 1
ATOM 868 O O . ARG B 1 2 ? 2.93 -15.984 -16.344 1 90.19 2 ARG B O 1
ATOM 875 N N . LEU B 1 3 ? 1.18 -16.234 -17.969 1 89.62 3 LEU B N 1
ATOM 876 C CA . LEU B 1 3 ? 1.604 -17.562 -18.359 1 89.62 3 LEU B CA 1
ATOM 877 C C . LEU B 1 3 ? 1.996 -17.594 -19.844 1 89.62 3 LEU B C 1
ATOM 879 O O . LEU B 1 3 ? 1.152 -17.391 -20.719 1 89.62 3 LEU B O 1
ATOM 883 N N . GLU B 1 4 ? 3.229 -17.703 -20.094 1 91.06 4 GLU B N 1
ATOM 884 C CA . GLU B 1 4 ? 3.736 -17.906 -21.453 1 91.06 4 GLU B CA 1
ATOM 885 C C . GLU B 1 4 ? 4 -19.375 -21.734 1 91.06 4 GLU B C 1
ATOM 887 O O . GLU B 1 4 ? 3.838 -20.219 -20.844 1 91.06 4 GLU B O 1
ATOM 892 N N . LYS B 1 5 ? 4.332 -19.734 -22.984 1 88.56 5 LYS B N 1
ATOM 893 C CA . LYS B 1 5 ? 4.57 -21.125 -23.375 1 88.56 5 LYS B CA 1
ATOM 894 C C . LYS B 1 5 ? 5.652 -21.766 -22.516 1 88.56 5 LYS B C 1
ATOM 896 O O . LYS B 1 5 ? 5.496 -22.891 -22.031 1 88.56 5 LYS B O 1
ATOM 901 N N . ASP B 1 6 ? 6.652 -20.984 -22.188 1 93 6 ASP B N 1
ATOM 902 C CA . ASP B 1 6 ? 7.805 -21.609 -21.547 1 93 6 ASP B CA 1
ATOM 903 C C . ASP B 1 6 ? 8.031 -21.047 -20.156 1 93 6 ASP B C 1
ATOM 905 O O . ASP B 1 6 ? 8.906 -21.5 -19.422 1 93 6 ASP B O 1
ATOM 909 N N . LYS B 1 7 ? 7.219 -20.047 -19.75 1 94.75 7 LYS B N 1
ATOM 910 C CA . LYS B 1 7 ? 7.547 -19.375 -18.484 1 94.75 7 LYS B CA 1
ATOM 911 C C . LYS B 1 7 ? 6.293 -18.859 -17.797 1 94.75 7 LYS B C 1
ATOM 913 O O . LYS B 1 7 ? 5.32 -18.484 -18.469 1 94.75 7 LYS B O 1
ATOM 918 N N . PHE B 1 8 ? 6.332 -18.953 -16.531 1 95.31 8 PHE B N 1
ATOM 919 C CA . PHE B 1 8 ? 5.41 -18.297 -15.617 1 95.31 8 PHE B CA 1
ATOM 920 C C . PHE B 1 8 ? 6.043 -17.047 -15.016 1 95.31 8 PHE B C 1
ATOM 922 O O . PHE B 1 8 ? 7.242 -17.031 -14.727 1 95.31 8 PHE B O 1
ATOM 929 N N . SER B 1 9 ? 5.223 -15.914 -14.852 1 96.62 9 SER B N 1
ATOM 930 C CA . SER B 1 9 ? 5.797 -14.75 -14.188 1 96.62 9 SER B CA 1
ATOM 931 C C . SER B 1 9 ? 4.723 -13.938 -13.469 1 96.62 9 SER B C 1
ATOM 933 O O . SER B 1 9 ? 3.559 -13.945 -13.883 1 96.62 9 SER B O 1
ATOM 935 N N . VAL B 1 10 ? 5.062 -13.328 -12.383 1 95.88 10 VAL B N 1
ATOM 936 C CA . VAL B 1 10 ? 4.246 -12.32 -11.711 1 95.88 10 VAL B CA 1
ATOM 937 C C . VAL B 1 10 ? 5.059 -11.047 -11.508 1 95.88 10 VAL B C 1
ATOM 939 O O . VAL B 1 10 ? 6.262 -11.102 -11.242 1 95.88 10 VAL B O 1
ATOM 942 N N . ASN B 1 11 ? 4.332 -9.922 -11.719 1 95.62 11 ASN B N 1
ATOM 943 C CA . ASN B 1 11 ? 4.934 -8.609 -11.5 1 95.62 11 ASN B CA 1
ATOM 944 C C . ASN B 1 11 ? 4.246 -7.855 -10.367 1 95.62 11 ASN B C 1
ATOM 946 O O . ASN B 1 11 ? 3.016 -7.777 -10.328 1 95.62 11 ASN B O 1
ATOM 950 N N . VAL B 1 12 ? 5.094 -7.312 -9.461 1 95.5 12 VAL B N 1
ATOM 951 C CA . VAL B 1 12 ? 4.586 -6.551 -8.328 1 95.5 12 VAL B CA 1
ATOM 952 C C . VAL B 1 12 ? 5.219 -5.16 -8.312 1 95.5 12 VAL B C 1
ATOM 954 O O . VAL B 1 12 ? 6.441 -5.027 -8.391 1 95.5 12 VAL B O 1
ATOM 957 N N . ASP B 1 13 ? 4.359 -4.18 -8.297 1 96 13 ASP B N 1
ATOM 958 C CA . ASP B 1 13 ? 4.855 -2.814 -8.148 1 96 13 ASP B CA 1
ATOM 959 C C . ASP B 1 13 ? 5.355 -2.557 -6.73 1 96 13 ASP B C 1
ATOM 961 O O . ASP B 1 13 ? 4.574 -2.578 -5.781 1 96 13 ASP B O 1
ATOM 965 N N . VAL B 1 14 ? 6.711 -2.26 -6.59 1 97.81 14 VAL B N 1
ATOM 966 C CA . VAL B 1 14 ? 7.305 -2.061 -5.27 1 97.81 14 VAL B CA 1
ATOM 967 C C . VAL B 1 14 ? 8.172 -0.804 -5.277 1 97.81 14 VAL B C 1
ATOM 969 O O . VAL B 1 14 ? 9.211 -0.758 -4.617 1 97.81 14 VAL B O 1
ATOM 972 N N . LYS B 1 15 ? 7.75 0.171 -6.012 1 95.31 15 LYS B N 1
ATOM 973 C CA . LYS B 1 15 ? 8.539 1.386 -6.191 1 95.31 15 LYS B CA 1
ATOM 974 C C . LYS B 1 15 ? 8.672 2.156 -4.879 1 95.31 15 LYS B C 1
ATOM 976 O O . LYS B 1 15 ? 9.586 2.967 -4.715 1 95.31 15 LYS B O 1
ATOM 981 N N . HIS B 1 16 ? 7.793 1.876 -3.906 1 94.75 16 HIS B N 1
ATOM 982 C CA . HIS B 1 16 ? 7.824 2.588 -2.635 1 94.75 16 HIS B CA 1
ATOM 983 C C . HIS B 1 16 ? 8.68 1.848 -1.609 1 94.75 16 HIS B C 1
ATOM 985 O O . HIS B 1 16 ? 8.812 2.293 -0.468 1 94.75 16 HIS B O 1
ATOM 991 N N . PHE B 1 17 ? 9.242 0.766 -2.023 1 97.56 17 PHE B N 1
ATOM 992 C CA . PHE B 1 17 ? 10.023 -0.072 -1.12 1 97.56 17 PHE B CA 1
ATOM 993 C C . PHE B 1 17 ? 11.477 -0.159 -1.576 1 97.56 17 PHE B C 1
ATOM 995 O O . PHE B 1 17 ? 11.75 -0.239 -2.775 1 97.56 17 PHE B O 1
ATOM 1002 N N . SER B 1 18 ? 12.375 -0.06 -0.646 1 96.31 18 SER B N 1
ATOM 1003 C CA . SER B 1 18 ? 13.758 -0.415 -0.928 1 96.31 18 SER B CA 1
ATOM 1004 C C . SER B 1 18 ? 13.945 -1.928 -0.981 1 96.31 18 SER B C 1
ATOM 1006 O O . SER B 1 18 ? 13.109 -2.678 -0.474 1 96.31 18 SER B O 1
ATOM 1008 N N . PRO B 1 19 ? 14.961 -2.404 -1.597 1 96.56 19 PRO B N 1
ATOM 1009 C CA . PRO B 1 19 ? 15.195 -3.848 -1.651 1 96.56 19 PRO B CA 1
ATOM 1010 C C . PRO B 1 19 ? 15.211 -4.496 -0.269 1 96.56 19 PRO B C 1
ATOM 1012 O O . PRO B 1 19 ? 14.734 -5.621 -0.104 1 96.56 19 PRO B O 1
ATOM 1015 N N . GLU B 1 20 ? 15.656 -3.807 0.735 1 97.12 20 GLU B N 1
ATOM 1016 C CA . GLU B 1 20 ? 15.75 -4.367 2.08 1 97.12 20 GLU B CA 1
ATOM 1017 C C . GLU B 1 20 ? 14.367 -4.469 2.729 1 97.12 20 GLU B C 1
ATOM 1019 O O . GLU B 1 20 ? 14.203 -5.164 3.734 1 97.12 20 GLU B O 1
ATOM 1024 N N . ASP B 1 21 ? 13.406 -3.797 2.133 1 98.12 21 ASP B N 1
ATOM 1025 C CA . ASP B 1 21 ? 12.047 -3.799 2.658 1 98.12 21 ASP B CA 1
ATOM 1026 C C . ASP B 1 21 ? 11.266 -5.004 2.15 1 98.12 21 ASP B C 1
ATOM 1028 O O . ASP B 1 21 ? 10.117 -5.219 2.547 1 98.12 21 ASP B O 1
ATOM 1032 N N . LEU B 1 22 ? 11.891 -5.777 1.274 1 98.56 22 LEU B N 1
ATOM 1033 C CA . LEU B 1 22 ? 11.148 -6.785 0.529 1 98.56 22 LEU B CA 1
ATOM 1034 C C . LEU B 1 22 ? 11.602 -8.188 0.91 1 98.56 22 LEU B C 1
ATOM 1036 O O . LEU B 1 22 ? 12.781 -8.414 1.189 1 98.56 22 LEU B O 1
ATOM 1040 N N . LYS B 1 23 ? 10.617 -9.102 0.937 1 98.38 23 LYS B N 1
ATOM 1041 C CA . LYS B 1 23 ? 10.859 -10.523 1.159 1 98.38 23 LYS B CA 1
ATOM 1042 C C . LYS B 1 23 ? 10.023 -11.383 0.218 1 98.38 23 LYS B C 1
ATOM 1044 O O . LYS B 1 23 ? 8.812 -11.164 0.081 1 98.38 23 LYS B O 1
ATOM 1049 N N . VAL B 1 24 ? 10.688 -12.328 -0.441 1 98.06 24 VAL B N 1
ATOM 1050 C CA . VAL B 1 24 ? 9.992 -13.289 -1.288 1 98.06 24 VAL B CA 1
ATOM 1051 C C . VAL B 1 24 ? 10.227 -14.703 -0.758 1 98.06 24 VAL B C 1
ATOM 10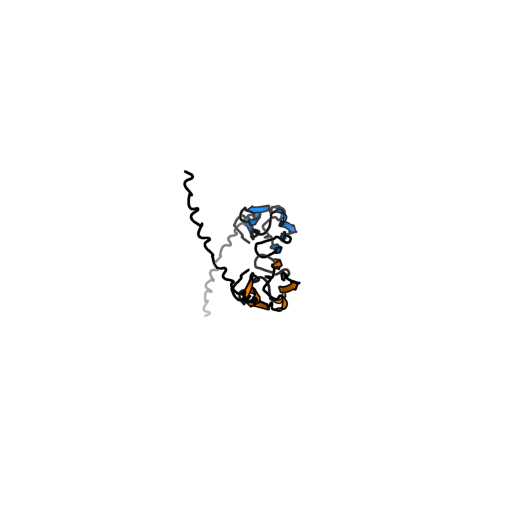53 O O . VAL B 1 24 ? 11.367 -15.109 -0.539 1 98.06 24 VAL B O 1
ATOM 1056 N N . LYS B 1 25 ? 9.109 -15.414 -0.57 1 97.69 25 LYS B N 1
ATOM 1057 C CA . LYS B 1 25 ? 9.188 -16.797 -0.093 1 97.69 25 LYS B CA 1
ATOM 1058 C C . LYS B 1 25 ? 8.359 -17.719 -0.971 1 97.69 25 LYS B C 1
ATOM 1060 O O . LYS B 1 25 ? 7.324 -17.328 -1.507 1 97.69 25 LYS B O 1
ATOM 1065 N N . VAL B 1 26 ? 8.891 -18.859 -1.113 1 96.81 26 VAL B N 1
ATOM 1066 C CA . VAL B 1 26 ? 8.109 -19.938 -1.718 1 96.81 26 VAL B CA 1
ATOM 1067 C C . VAL B 1 26 ? 7.773 -21 -0.663 1 96.81 26 VAL B C 1
ATOM 1069 O O . VAL B 1 26 ? 8.672 -21.594 -0.068 1 96.81 26 VAL B O 1
ATOM 1072 N N . LEU B 1 27 ? 6.57 -21.094 -0.378 1 95.06 27 LEU B N 1
ATOM 1073 C CA . LEU B 1 27 ? 6.074 -22.062 0.585 1 95.06 27 LEU B CA 1
ATOM 1074 C C . LEU B 1 27 ? 5.16 -23.078 -0.091 1 95.06 27 LEU B C 1
ATOM 1076 O O . LEU B 1 27 ? 3.969 -22.828 -0.276 1 95.06 27 LEU B O 1
ATOM 1080 N N . GLY B 1 28 ? 5.766 -24.234 -0.333 1 92.75 28 GLY B N 1
ATOM 1081 C CA . GLY B 1 28 ? 5.02 -25.188 -1.138 1 92.75 28 GLY B CA 1
ATOM 1082 C C . GLY B 1 28 ? 4.73 -24.688 -2.541 1 92.75 28 GLY B C 1
ATOM 1083 O O . GLY B 1 28 ? 5.656 -24.422 -3.311 1 92.75 28 GLY B O 1
ATOM 1084 N N . ASP B 1 29 ? 3.424 -24.531 -2.875 1 93 29 ASP B N 1
ATOM 1085 C CA . ASP B 1 29 ? 3.021 -24.094 -4.203 1 93 29 ASP B CA 1
ATOM 1086 C C . ASP B 1 29 ? 2.527 -22.641 -4.172 1 93 29 ASP B C 1
ATOM 1088 O O . ASP B 1 29 ? 1.694 -22.25 -4.992 1 93 29 ASP B O 1
ATOM 1092 N N . VAL B 1 30 ? 3.059 -21.969 -3.166 1 95.56 30 VAL B N 1
ATOM 1093 C CA . VAL B 1 30 ? 2.625 -20.594 -3.037 1 95.56 30 VAL B CA 1
ATOM 1094 C C . VAL B 1 30 ? 3.842 -19.672 -2.973 1 95.56 30 VAL B C 1
ATOM 1096 O O . VAL B 1 30 ? 4.801 -19.953 -2.248 1 95.56 30 VAL B O 1
ATOM 1099 N N . ILE B 1 31 ? 3.787 -18.641 -3.791 1 97.31 31 ILE B N 1
ATOM 1100 C CA . ILE B 1 31 ? 4.75 -17.547 -3.68 1 97.31 31 ILE B CA 1
ATOM 1101 C C . ILE B 1 31 ? 4.188 -16.453 -2.775 1 97.31 31 ILE B C 1
ATOM 1103 O O . ILE B 1 31 ? 3.057 -16 -2.969 1 97.31 31 ILE B O 1
ATOM 1107 N N . GLU B 1 32 ? 4.961 -16.062 -1.816 1 97.69 32 GLU B N 1
ATOM 1108 C CA . GLU B 1 32 ? 4.594 -14.945 -0.955 1 97.69 32 GLU B CA 1
ATOM 1109 C C . GLU B 1 32 ? 5.551 -13.773 -1.134 1 97.69 32 GLU B C 1
ATOM 1111 O O . GLU B 1 32 ? 6.77 -13.93 -1.011 1 97.69 32 GLU B O 1
ATOM 1116 N N . VAL B 1 33 ? 5 -12.648 -1.491 1 98.06 33 VAL B N 1
ATOM 1117 C CA . VAL B 1 33 ? 5.77 -11.414 -1.573 1 98.06 33 VAL B CA 1
ATOM 1118 C C . VAL B 1 33 ? 5.344 -10.461 -0.454 1 98.06 33 VAL B C 1
ATOM 1120 O O . VAL B 1 33 ? 4.172 -10.086 -0.363 1 98.06 33 VAL B O 1
ATOM 1123 N N . HIS B 1 34 ? 6.32 -10.148 0.363 1 98.56 34 HIS B N 1
ATOM 1124 C CA . HIS B 1 34 ? 6.07 -9.258 1.492 1 98.56 34 HIS B CA 1
ATOM 1125 C C . HIS B 1 34 ? 6.922 -8 1.401 1 98.56 34 HIS B C 1
ATOM 1127 O O . HIS B 1 34 ? 8.125 -8.078 1.128 1 98.56 34 HIS B O 1
ATOM 1133 N N . GLY B 1 35 ? 6.25 -6.824 1.53 1 98.69 35 GLY B N 1
ATOM 1134 C CA . GLY B 1 35 ? 6.926 -5.539 1.628 1 98.69 35 GLY B CA 1
ATOM 1135 C C . GLY B 1 35 ? 6.488 -4.727 2.83 1 98.69 35 GLY B C 1
ATOM 1136 O O . GLY B 1 35 ? 5.293 -4.637 3.125 1 98.69 35 GLY B O 1
ATOM 1137 N N . LYS B 1 36 ? 7.5 -4.223 3.504 1 98.62 36 LYS B N 1
ATOM 1138 C CA . LYS B 1 36 ? 7.211 -3.391 4.668 1 98.62 36 LYS B CA 1
ATOM 1139 C C . LYS B 1 36 ? 8.305 -2.346 4.883 1 98.62 36 LYS B C 1
ATOM 1141 O O . LYS B 1 36 ? 9.492 -2.674 4.895 1 98.62 36 LYS B O 1
ATOM 1146 N N . HIS B 1 37 ? 7.867 -1.119 4.996 1 98 37 HIS B N 1
ATOM 1147 C CA . HIS B 1 37 ? 8.805 -0.107 5.465 1 98 37 HIS B CA 1
ATOM 1148 C C . HIS B 1 37 ? 8.18 0.756 6.559 1 98 37 HIS B C 1
ATOM 1150 O O . HIS B 1 37 ? 6.969 0.97 6.57 1 98 37 HIS B O 1
ATOM 1156 N N . GLU B 1 38 ? 9.023 1.15 7.402 1 96.06 38 GLU B N 1
ATOM 1157 C CA . GLU B 1 38 ? 8.578 2.006 8.5 1 96.06 38 GLU B CA 1
ATOM 1158 C C . GLU B 1 38 ? 8.289 3.422 8.016 1 96.06 38 GLU B C 1
ATOM 1160 O O . GLU B 1 38 ? 8.305 3.686 6.812 1 96.06 38 GLU B O 1
ATOM 1165 N N . GLU B 1 39 ? 7.973 4.223 8.992 1 95.31 39 GLU B N 1
ATOM 1166 C CA . GLU B 1 39 ? 7.598 5.586 8.641 1 95.31 39 GLU B CA 1
ATOM 1167 C C . GLU B 1 39 ? 8.734 6.301 7.914 1 95.31 39 GLU B C 1
ATOM 1169 O O . GLU B 1 39 ? 9.867 6.332 8.398 1 95.31 39 GLU B O 1
ATOM 1174 N N . ARG B 1 40 ? 8.414 6.812 6.719 1 94 40 ARG B N 1
ATOM 1175 C CA . ARG B 1 40 ? 9.32 7.664 5.957 1 94 40 ARG B CA 1
ATOM 1176 C C . ARG B 1 40 ? 8.734 9.055 5.754 1 94 40 ARG B C 1
ATOM 1178 O O . ARG B 1 40 ? 7.535 9.195 5.488 1 94 40 ARG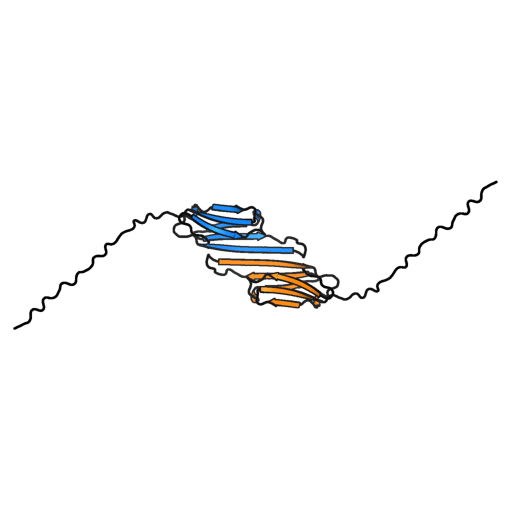 B O 1
ATOM 1185 N N . GLN B 1 41 ? 9.594 9.992 5.863 1 91.25 41 GLN B N 1
ATOM 1186 C CA . GLN B 1 41 ? 9.148 11.375 5.77 1 91.25 41 GLN B CA 1
ATOM 1187 C C . GLN B 1 41 ? 8.969 11.805 4.312 1 91.25 41 GLN B C 1
ATOM 1189 O O . GLN B 1 41 ? 9.789 11.461 3.459 1 91.25 41 GLN B O 1
ATOM 1194 N N . ASP B 1 42 ? 7.801 12.609 4.047 1 81.81 42 ASP B N 1
ATOM 1195 C CA . ASP B 1 42 ? 7.625 13.266 2.758 1 81.81 42 ASP B CA 1
ATOM 1196 C C . ASP B 1 42 ? 7.156 14.711 2.938 1 81.81 42 ASP B C 1
ATOM 1198 O O . ASP B 1 42 ? 7.27 15.273 4.027 1 81.81 42 ASP B O 1
ATOM 1202 N N . GLU B 1 43 ? 6.824 15.406 1.909 1 78.38 43 GLU B N 1
ATOM 1203 C CA . GLU B 1 43 ? 6.516 16.828 1.903 1 78.38 43 GLU B CA 1
ATOM 1204 C C . GLU B 1 43 ? 5.363 17.156 2.848 1 78.38 43 GLU B C 1
ATOM 1206 O O . GLU B 1 43 ? 5.27 18.266 3.369 1 78.38 43 GLU B O 1
ATOM 1211 N N . HIS B 1 44 ? 4.574 16.172 3.16 1 75.56 44 HIS B N 1
ATOM 1212 C CA . HIS B 1 44 ? 3.354 16.453 3.902 1 75.56 44 HIS B CA 1
ATOM 1213 C C . HIS B 1 44 ? 3.375 15.789 5.273 1 75.56 44 HIS B C 1
ATOM 1215 O O . HIS B 1 44 ? 2.654 16.203 6.184 1 75.56 44 HIS B O 1
ATOM 1221 N N . GLY B 1 45 ? 4.289 14.891 5.477 1 89.25 45 GLY B N 1
ATOM 1222 C CA . GLY B 1 45 ? 4.305 14.109 6.703 1 89.25 45 GLY B CA 1
ATOM 1223 C C . GLY B 1 45 ? 5.098 12.82 6.582 1 89.25 45 GLY B C 1
ATOM 1224 O O . GLY B 1 45 ? 6.27 12.844 6.195 1 89.25 45 GLY B O 1
ATOM 1225 N N . SER B 1 46 ? 4.551 11.891 7.098 1 95.38 46 SER B N 1
ATOM 1226 C CA . SER B 1 46 ? 5.242 10.609 7.039 1 95.38 46 SER B CA 1
ATOM 1227 C C . SER B 1 46 ? 4.297 9.492 6.609 1 95.38 46 SER B C 1
ATOM 1229 O O . SER B 1 46 ? 3.078 9.633 6.699 1 95.38 46 SER B O 1
ATOM 1231 N N . VAL B 1 47 ? 4.902 8.461 6.051 1 96.06 47 VAL B N 1
ATOM 1232 C CA . VAL B 1 47 ? 4.09 7.34 5.586 1 96.06 47 VAL B CA 1
ATOM 1233 C C . VAL B 1 47 ? 4.797 6.023 5.895 1 96.06 47 VAL B C 1
ATOM 1235 O O . VAL B 1 47 ? 6.02 5.922 5.773 1 96.06 47 VAL B O 1
ATOM 1238 N N . ALA B 1 48 ? 4.09 5.062 6.418 1 97.88 48 ALA B N 1
ATOM 1239 C CA . ALA B 1 48 ? 4.473 3.654 6.504 1 97.88 48 ALA B CA 1
ATOM 1240 C C . ALA B 1 48 ? 3.551 2.787 5.652 1 97.88 48 ALA B C 1
ATOM 1242 O O . ALA B 1 48 ? 2.344 3.029 5.582 1 97.88 48 ALA B O 1
ATOM 1243 N N . ARG B 1 49 ? 4.125 1.738 5.031 1 97.88 49 ARG B N 1
ATOM 1244 C CA . ARG B 1 49 ? 3.357 0.838 4.176 1 97.88 49 ARG B CA 1
ATOM 1245 C C . ARG B 1 49 ? 3.723 -0.618 4.445 1 97.88 49 ARG B C 1
ATOM 1247 O O . ARG B 1 49 ? 4.863 -0.921 4.801 1 97.88 49 ARG B O 1
ATOM 1254 N N . GLU B 1 50 ? 2.793 -1.401 4.246 1 98.38 50 GLU B N 1
ATOM 1255 C CA . GLU B 1 50 ? 2.992 -2.848 4.285 1 98.38 50 GLU B CA 1
ATOM 1256 C C . GLU B 1 50 ? 2.045 -3.562 3.328 1 98.38 50 GLU B C 1
ATOM 1258 O O . GLU B 1 50 ? 0.89 -3.158 3.17 1 98.38 50 GLU B O 1
ATOM 1263 N N . PHE B 1 51 ? 2.541 -4.543 2.684 1 98 51 PHE B N 1
ATOM 1264 C CA . PHE B 1 51 ? 1.658 -5.398 1.897 1 98 51 PHE B CA 1
ATOM 1265 C C . PHE B 1 51 ? 2.127 -6.848 1.941 1 98 51 PHE B C 1
ATOM 1267 O O . PHE B 1 51 ? 3.291 -7.121 2.244 1 98 51 PHE B O 1
ATOM 1274 N N . ASN B 1 52 ? 1.228 -7.75 1.728 1 97.94 52 ASN B N 1
ATOM 1275 C CA . ASN B 1 52 ? 1.449 -9.188 1.576 1 97.94 52 ASN B CA 1
ATOM 1276 C C . ASN B 1 52 ? 0.639 -9.758 0.417 1 97.94 52 ASN B C 1
ATOM 1278 O O . ASN B 1 52 ? -0.59 -9.672 0.412 1 97.94 52 ASN B O 1
ATOM 1282 N N . ARG B 1 53 ? 1.408 -10.297 -0.55 1 97 53 ARG B N 1
ATOM 1283 C CA . ARG B 1 53 ? 0.765 -10.898 -1.714 1 97 53 ARG B CA 1
ATOM 1284 C C . ARG B 1 53 ? 1.129 -12.375 -1.84 1 97 53 ARG B C 1
ATOM 1286 O O . ARG B 1 53 ? 2.281 -12.75 -1.628 1 97 53 ARG B O 1
ATOM 1293 N N . LYS B 1 54 ? 0.129 -13.117 -2.209 1 96.62 54 LYS B N 1
ATOM 1294 C CA . LYS B 1 54 ? 0.353 -14.539 -2.453 1 96.62 54 LYS B CA 1
ATOM 1295 C C . LYS B 1 54 ? -0.078 -14.93 -3.863 1 96.62 54 LYS B C 1
ATOM 1297 O O . LYS B 1 54 ? -1.099 -14.453 -4.359 1 96.62 54 LYS B O 1
ATOM 1302 N N . TYR B 1 55 ? 0.73 -15.805 -4.457 1 96.31 55 TYR B N 1
ATOM 1303 C CA . TYR B 1 55 ? 0.417 -16.359 -5.77 1 96.31 55 TYR B CA 1
ATOM 1304 C C . TYR B 1 55 ? 0.522 -17.875 -5.762 1 96.31 55 TYR B C 1
ATOM 1306 O O . TYR B 1 55 ? 1.462 -18.438 -5.191 1 96.31 55 TYR B O 1
ATOM 1314 N N . ARG B 1 56 ? -0.374 -18.469 -6.398 1 94.06 56 ARG B N 1
ATOM 1315 C CA . ARG B 1 56 ? -0.27 -19.922 -6.59 1 94.06 56 ARG B CA 1
ATOM 1316 C C . ARG B 1 56 ? 0.642 -20.25 -7.766 1 94.06 56 ARG B C 1
ATOM 1318 O O . ARG B 1 56 ? 0.56 -19.609 -8.82 1 94.06 56 ARG B O 1
ATOM 1325 N N . ILE B 1 57 ? 1.45 -21.203 -7.551 1 94.25 57 ILE B N 1
ATOM 1326 C CA . ILE B 1 57 ? 2.359 -21.672 -8.594 1 94.25 57 ILE B CA 1
ATOM 1327 C C . ILE B 1 57 ? 1.654 -22.688 -9.477 1 94.25 57 ILE B C 1
ATOM 1329 O O . ILE B 1 57 ? 1.08 -23.656 -8.977 1 94.25 57 ILE B O 1
ATOM 1333 N N . PRO B 1 58 ? 1.711 -22.453 -10.781 1 93.31 58 PRO B N 1
ATOM 1334 C CA . PRO B 1 58 ? 1.111 -23.453 -11.656 1 93.31 58 PRO B CA 1
ATOM 1335 C C . PRO B 1 58 ? 1.718 -24.844 -11.469 1 93.31 58 PRO B C 1
ATOM 1337 O O . PRO B 1 58 ? 2.891 -24.969 -11.109 1 93.31 58 PRO B O 1
ATOM 1340 N N . ALA B 1 59 ? 0.896 -25.797 -11.875 1 93.12 59 ALA B N 1
ATOM 1341 C CA . ALA B 1 59 ? 1.286 -27.188 -11.633 1 93.12 59 ALA B CA 1
ATOM 1342 C C . ALA B 1 59 ? 2.51 -27.562 -12.469 1 93.12 59 ALA B C 1
ATOM 13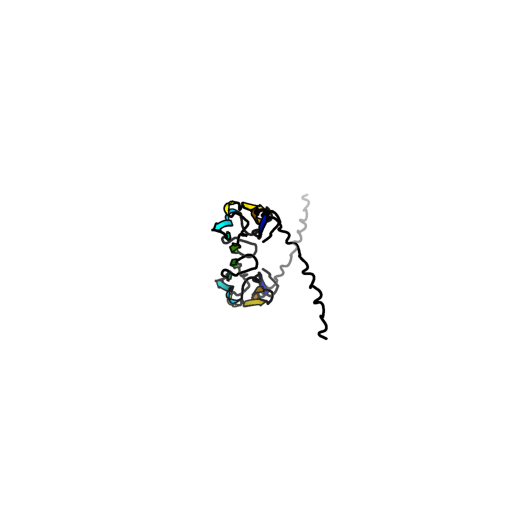44 O O . ALA B 1 59 ? 3.283 -28.453 -12.078 1 93.12 59 ALA B O 1
ATOM 1345 N N . ASP B 1 60 ? 2.721 -26.969 -13.562 1 94.25 60 ASP B N 1
ATOM 1346 C CA . ASP B 1 60 ? 3.795 -27.359 -14.469 1 94.25 60 ASP B CA 1
ATOM 1347 C C . ASP B 1 60 ? 5.055 -26.531 -14.211 1 94.25 60 ASP B C 1
ATOM 1349 O O . ASP B 1 60 ? 5.953 -26.484 -15.062 1 94.25 60 ASP B O 1
ATOM 1353 N N . VAL B 1 61 ? 5.059 -25.844 -13.102 1 95.38 61 VAL B N 1
ATOM 1354 C CA . VAL B 1 61 ? 6.238 -25.094 -12.68 1 95.38 61 VAL B CA 1
ATOM 1355 C C . VAL B 1 61 ? 6.812 -25.703 -11.406 1 95.38 61 VAL B C 1
ATOM 1357 O O . VAL B 1 61 ? 6.078 -25.969 -10.453 1 95.38 61 VAL B O 1
ATOM 1360 N N . ASP B 1 62 ? 8.094 -25.969 -11.469 1 95.31 62 ASP B N 1
ATOM 1361 C CA . ASP B 1 62 ? 8.766 -26.453 -10.266 1 95.31 62 ASP B CA 1
ATOM 1362 C C . ASP B 1 62 ? 9.031 -25.297 -9.289 1 95.31 62 ASP B C 1
ATOM 1364 O O . ASP B 1 62 ? 9.789 -24.375 -9.594 1 95.31 62 ASP B O 1
ATOM 1368 N N . PRO B 1 63 ? 8.516 -25.375 -8.047 1 95.94 63 PRO B N 1
ATOM 1369 C CA . PRO B 1 63 ? 8.734 -24.328 -7.059 1 95.94 63 PRO B CA 1
ATOM 1370 C C . PRO B 1 63 ? 10.211 -24.062 -6.781 1 95.94 63 PRO B C 1
ATOM 1372 O O . PRO B 1 63 ? 10.602 -22.953 -6.441 1 95.94 63 PRO B O 1
ATOM 1375 N N . LEU B 1 64 ? 11.039 -25.016 -6.918 1 95.44 64 LEU B N 1
ATOM 1376 C CA . LEU B 1 64 ? 12.461 -24.891 -6.625 1 95.44 64 LEU B CA 1
ATOM 1377 C C . LEU B 1 64 ? 13.18 -24.094 -7.707 1 95.44 64 LEU B C 1
ATOM 1379 O O . LEU B 1 64 ? 14.305 -23.641 -7.508 1 95.44 64 LEU B O 1
ATOM 1383 N N . SER B 1 65 ? 12.531 -23.906 -8.812 1 96.06 65 SER B N 1
ATOM 1384 C CA . SER B 1 65 ? 13.156 -23.203 -9.938 1 96.06 65 SER B CA 1
ATOM 1385 C C . SER B 1 65 ? 12.773 -21.734 -9.953 1 96.06 65 SER B C 1
ATOM 1387 O O . SER B 1 65 ? 13.211 -20.984 -10.828 1 96.06 65 SER B O 1
ATOM 1389 N N . ILE B 1 66 ? 11.992 -21.312 -8.992 1 96.88 66 ILE B N 1
ATOM 1390 C CA . ILE B 1 66 ? 11.477 -19.938 -8.961 1 96.88 66 ILE B CA 1
ATOM 1391 C C . ILE B 1 66 ? 12.617 -18.969 -8.648 1 96.88 66 ILE B C 1
ATOM 1393 O O . ILE B 1 66 ? 13.438 -19.234 -7.773 1 96.88 66 ILE B O 1
ATOM 1397 N N . THR B 1 67 ? 12.703 -17.891 -9.438 1 97.5 67 THR B N 1
ATOM 1398 C CA . THR B 1 67 ? 13.648 -16.812 -9.211 1 97.5 67 THR B CA 1
ATOM 1399 C C . THR B 1 67 ? 12.93 -15.461 -9.172 1 97.5 67 THR B C 1
ATOM 1401 O O . THR B 1 67 ? 11.75 -15.375 -9.516 1 97.5 67 THR B O 1
ATOM 1404 N N . SER B 1 68 ? 13.656 -14.445 -8.539 1 97.44 68 SER B N 1
ATOM 1405 C CA . SER B 1 68 ? 13.055 -13.117 -8.516 1 97.44 68 SER B CA 1
ATOM 1406 C C . SER B 1 68 ? 14.086 -12.039 -8.844 1 97.44 68 SER B C 1
ATOM 1408 O O . SER B 1 68 ? 15.289 -12.242 -8.641 1 97.44 68 SER B O 1
ATOM 1410 N N . SER B 1 69 ? 13.586 -10.984 -9.461 1 97.69 69 SER B N 1
ATOM 1411 C CA . SER B 1 69 ? 14.43 -9.844 -9.805 1 97.69 69 SER B CA 1
ATOM 1412 C C . SER B 1 69 ? 13.688 -8.523 -9.609 1 97.69 69 SER B C 1
ATOM 1414 O O . SER B 1 69 ? 12.469 -8.461 -9.789 1 97.69 69 SER B O 1
ATOM 1416 N N . LEU B 1 70 ? 14.469 -7.523 -9.211 1 97.44 70 LEU B N 1
ATOM 1417 C CA . LEU B 1 70 ? 13.922 -6.195 -8.977 1 97.44 70 LEU B CA 1
ATOM 1418 C C . LEU B 1 70 ? 14.453 -5.191 -9.992 1 97.44 70 LEU B C 1
ATOM 1420 O O . LEU B 1 70 ? 15.664 -5.07 -10.172 1 97.44 70 LEU B O 1
ATOM 1424 N N . SER B 1 71 ? 13.586 -4.488 -10.688 1 96.94 71 SER B N 1
ATOM 1425 C CA . SER B 1 71 ? 14 -3.504 -11.68 1 96.94 71 SER B CA 1
ATOM 1426 C C . SER B 1 71 ? 14.266 -2.146 -11.039 1 96.94 71 SER B C 1
ATOM 1428 O O . SER B 1 71 ? 13.828 -1.891 -9.914 1 96.94 71 SER B O 1
ATOM 1430 N N . SER B 1 72 ? 14.891 -1.31 -11.797 1 95.44 72 SER B N 1
ATOM 1431 C CA . SER B 1 72 ? 15.234 0.023 -11.305 1 95.44 72 SER B CA 1
ATOM 1432 C C . SER B 1 72 ? 13.984 0.885 -11.141 1 95.44 72 SER B C 1
ATOM 1434 O O . SER B 1 72 ? 13.969 1.802 -10.312 1 95.44 72 SER B O 1
ATOM 1436 N N . ASP B 1 73 ? 13 0.53 -11.891 1 95.19 73 ASP B N 1
ATOM 1437 C CA . ASP B 1 73 ? 11.781 1.327 -11.828 1 95.19 73 ASP B CA 1
ATOM 1438 C C . ASP B 1 73 ? 10.82 0.786 -10.773 1 95.19 73 ASP B C 1
ATOM 1440 O O . ASP B 1 73 ? 9.68 1.235 -10.68 1 95.19 73 ASP B O 1
ATOM 1444 N N . GLY B 1 74 ? 11.25 -0.164 -10.062 1 97 74 GLY B N 1
ATOM 1445 C CA . GLY B 1 74 ? 10.516 -0.569 -8.875 1 97 74 GLY B CA 1
ATOM 1446 C C . GLY B 1 74 ? 9.516 -1.682 -9.133 1 97 74 GLY B C 1
ATOM 1447 O O . GLY B 1 74 ? 8.438 -1.713 -8.539 1 97 74 GLY B O 1
ATOM 1448 N N . VAL B 1 75 ? 9.906 -2.504 -10.078 1 97.81 75 VAL B N 1
ATOM 1449 C CA . VAL B 1 75 ? 9.047 -3.652 -10.344 1 97.81 75 VAL B CA 1
ATOM 1450 C C . VAL B 1 75 ? 9.766 -4.938 -9.938 1 97.81 75 VAL B C 1
ATOM 1452 O O . VAL B 1 75 ? 10.875 -5.207 -10.398 1 97.81 75 VAL B O 1
ATOM 1455 N N . LEU B 1 76 ? 9.117 -5.781 -9.039 1 98 76 LEU B N 1
ATOM 1456 C CA . LEU B 1 76 ? 9.602 -7.109 -8.664 1 98 76 LEU B CA 1
ATOM 1457 C C . LEU B 1 76 ? 9.008 -8.18 -9.57 1 98 76 LEU B C 1
ATOM 1459 O O . LEU B 1 76 ? 7.789 -8.281 -9.703 1 98 76 LEU B O 1
ATOM 1463 N N . THR B 1 77 ? 9.867 -8.883 -10.219 1 97.69 77 THR B N 1
ATOM 1464 C CA . THR B 1 77 ? 9.422 -9.969 -11.086 1 97.69 77 THR B CA 1
ATOM 1465 C C . THR B 1 77 ? 9.797 -11.32 -10.492 1 97.69 77 THR B C 1
ATOM 1467 O O . THR B 1 77 ? 10.961 -11.555 -10.156 1 97.69 77 THR B O 1
ATOM 1470 N N . VAL B 1 78 ? 8.781 -12.164 -10.312 1 97.38 78 VAL B N 1
ATOM 1471 C CA . VAL B 1 78 ? 9 -13.539 -9.883 1 97.38 78 VAL B CA 1
ATOM 1472 C C . VAL B 1 78 ? 8.641 -14.5 -11.016 1 97.38 78 VAL B C 1
ATOM 1474 O O . VAL B 1 78 ? 7.551 -14.422 -11.586 1 97.38 78 VAL B O 1
ATOM 1477 N N . ASN B 1 79 ? 9.594 -15.32 -11.352 1 96.25 79 ASN B N 1
ATOM 1478 C CA . ASN B 1 79 ? 9.312 -16.156 -12.516 1 96.25 79 ASN B CA 1
ATOM 1479 C C . ASN B 1 79 ? 9.836 -17.578 -12.32 1 96.25 79 ASN B C 1
ATOM 1481 O O . ASN B 1 79 ? 10.641 -17.828 -11.422 1 96.25 79 ASN B O 1
ATOM 1485 N N . GLY B 1 80 ? 9.273 -18.531 -13.125 1 96.5 80 GLY B N 1
ATOM 1486 C CA . GLY B 1 80 ? 9.695 -19.922 -13.188 1 96.5 80 GLY B CA 1
ATOM 1487 C C . GLY B 1 80 ? 9.414 -20.562 -14.531 1 96.5 80 GLY B C 1
ATOM 1488 O O . GLY B 1 80 ? 8.422 -20.234 -15.188 1 96.5 80 GLY B O 1
ATOM 1489 N N . PRO B 1 81 ? 10.414 -21.453 -14.977 1 96.44 81 PRO B N 1
ATOM 1490 C CA . PRO B 1 81 ? 10.195 -22.172 -16.234 1 96.44 81 PRO B CA 1
ATOM 1491 C C . PRO B 1 81 ? 9.039 -23.172 -16.156 1 96.44 81 PRO B C 1
ATOM 1493 O O . PRO B 1 81 ? 8.836 -23.812 -15.117 1 96.44 81 PRO B O 1
ATOM 1496 N N . ARG B 1 82 ? 8.273 -23.25 -17.234 1 95.06 82 ARG B N 1
ATOM 1497 C CA . ARG B 1 82 ? 7.211 -24.25 -17.312 1 95.06 82 ARG B CA 1
ATOM 1498 C C . ARG B 1 82 ? 7.738 -25.562 -17.875 1 95.06 82 ARG B C 1
ATOM 1500 O O . ARG B 1 82 ? 8.586 -25.562 -18.781 1 95.06 82 ARG B O 1
ATOM 1507 N N . LYS B 1 83 ? 7.129 -26.594 -17.344 1 89.56 83 LYS B N 1
ATOM 1508 C CA . LYS B 1 83 ? 7.484 -27.906 -17.891 1 89.56 83 LYS B CA 1
ATOM 1509 C C . LYS B 1 83 ? 6.793 -28.141 -19.234 1 89.56 83 LYS B C 1
ATOM 1511 O O . LYS B 1 83 ? 5.625 -27.781 -19.406 1 89.56 83 LYS B O 1
ATOM 1516 N N . GLN B 1 84 ? 7.523 -28.266 -20.312 1 76.12 84 GLN B N 1
ATOM 1517 C CA . GLN B 1 84 ? 6.953 -28.562 -21.609 1 76.12 84 GLN B CA 1
ATOM 1518 C C . GLN B 1 84 ? 6.367 -29.969 -21.656 1 76.12 84 GLN B C 1
ATOM 1520 O O . GLN B 1 84 ? 6.98 -30.922 -21.172 1 76.12 84 GLN B O 1
ATOM 1525 N N . THR B 1 85 ? 5.047 -30.047 -21.359 1 65.06 85 THR B N 1
ATOM 1526 C CA . THR B 1 85 ? 4.504 -31.391 -21.516 1 65.06 85 THR B CA 1
ATOM 1527 C C . THR B 1 85 ? 4.395 -31.766 -23 1 65.06 85 THR B C 1
ATOM 1529 O O . THR B 1 85 ? 3.777 -31.047 -23.781 1 65.06 85 THR B O 1
ATOM 1532 N N . ASP B 1 86 ? 5.32 -32.344 -23.453 1 59.88 86 ASP B N 1
ATOM 1533 C CA . ASP B 1 86 ? 5.117 -33 -24.734 1 59.88 86 ASP B CA 1
ATOM 1534 C C . ASP B 1 86 ? 3.945 -33.969 -24.672 1 59.88 86 ASP B C 1
ATOM 1536 O O . ASP B 1 86 ? 4.105 -35.125 -24.219 1 59.88 86 ASP B O 1
ATOM 1540 N N . VAL B 1 87 ? 2.914 -33.438 -24.219 1 59.5 87 VAL B N 1
ATOM 1541 C CA . VAL B 1 87 ? 1.86 -34.469 -24.312 1 59.5 87 VAL B CA 1
ATOM 1542 C C . VAL B 1 87 ? 1.678 -34.875 -25.766 1 59.5 87 VAL B C 1
ATOM 1544 O O . VAL B 1 87 ? 1.47 -34.062 -26.641 1 59.5 87 VAL B O 1
ATOM 1547 N N . PRO B 1 88 ? 1.91 -36.094 -25.984 1 62.31 88 PRO B N 1
ATOM 1548 C CA . PRO B 1 88 ? 1.652 -36.562 -27.344 1 62.31 88 PRO B CA 1
ATOM 1549 C C . PRO B 1 88 ? 0.22 -36.312 -27.797 1 62.31 88 PRO B C 1
ATOM 1551 O O . PRO B 1 88 ? -0.722 -36.469 -27.016 1 62.31 88 PRO B O 1
ATOM 1554 N N . GLU B 1 89 ? 0.132 -35.344 -28.547 1 62.28 89 GLU B N 1
ATOM 1555 C CA . GLU B 1 89 ? -1.171 -35.125 -29.172 1 62.28 89 GLU B CA 1
ATOM 1556 C C . GLU B 1 89 ? -1.76 -36.438 -29.719 1 62.28 89 GLU B C 1
ATOM 1558 O O . GLU B 1 89 ? -1.082 -37.156 -30.422 1 62.28 89 GLU B O 1
ATOM 1563 N N . ARG B 1 90 ? -2.693 -36.906 -29.016 1 71.62 90 ARG B N 1
ATOM 1564 C CA . ARG B 1 90 ? -3.338 -38.094 -29.547 1 71.62 90 ARG B CA 1
ATOM 1565 C C . ARG B 1 90 ? -4.449 -37.75 -30.531 1 71.62 90 ARG B C 1
ATOM 1567 O O . ARG B 1 90 ? -5.301 -36.906 -30.219 1 71.62 90 ARG B O 1
ATOM 1574 N N . THR B 1 91 ? -4.168 -37.938 -31.641 1 68.44 91 THR B N 1
ATOM 1575 C CA . THR B 1 91 ? -5.207 -37.75 -32.656 1 68.44 91 THR B CA 1
ATOM 1576 C C . THR B 1 91 ? -6.199 -38.906 -32.625 1 68.44 91 THR B C 1
ATOM 1578 O O . THR B 1 91 ? -5.801 -40.094 -32.656 1 68.44 91 THR B O 1
ATOM 1581 N N . ILE B 1 92 ? -7.281 -38.625 -32.219 1 73.19 92 ILE B N 1
ATOM 1582 C CA . ILE B 1 92 ? -8.328 -39.656 -32.281 1 73.19 92 ILE B CA 1
ATOM 1583 C C . ILE B 1 92 ? -9.016 -39.625 -33.625 1 73.19 92 ILE B C 1
ATOM 1585 O O . ILE B 1 92 ? -9.562 -38.594 -34.031 1 73.19 92 ILE B O 1
ATOM 1589 N N . PRO B 1 93 ? -8.945 -40.688 -34.375 1 71.44 93 PRO B N 1
ATOM 1590 C CA . PRO B 1 93 ? -9.594 -40.719 -35.688 1 71.44 93 PRO B CA 1
ATOM 1591 C C . PRO B 1 93 ? -11.117 -40.656 -35.594 1 71.44 93 PRO B C 1
ATOM 1593 O O . PRO B 1 93 ? -11.695 -41.156 -34.625 1 71.44 93 PRO B O 1
ATOM 1596 N N . ILE B 1 94 ? -11.656 -39.781 -36.281 1 72.75 94 ILE B N 1
ATOM 1597 C CA . ILE B 1 94 ? -13.109 -39.688 -36.375 1 72.75 94 ILE B CA 1
ATOM 1598 C C . ILE B 1 94 ? -13.625 -40.844 -37.25 1 72.75 94 ILE B C 1
ATOM 1600 O O . ILE B 1 94 ? -13.242 -40.969 -38.406 1 72.75 94 ILE B O 1
ATOM 1604 N N . THR B 1 95 ? -14.031 -41.875 -36.719 1 72.31 95 THR B N 1
ATOM 1605 C CA . THR B 1 95 ? -14.625 -42.938 -37.5 1 72.31 95 THR B CA 1
ATOM 1606 C C . THR B 1 95 ? -16.094 -42.625 -37.812 1 72.31 95 THR B C 1
ATOM 1608 O O . THR B 1 95 ? -16.828 -42.156 -36.969 1 72.31 95 THR B O 1
ATOM 1611 N N . ARG B 1 96 ? -16.531 -42.281 -39.031 1 65.56 96 ARG B N 1
ATOM 1612 C CA . ARG B 1 96 ? -17.906 -42.094 -39.469 1 65.56 96 ARG B CA 1
ATOM 1613 C C . ARG B 1 96 ? -18.656 -43.438 -39.5 1 65.56 96 ARG B C 1
ATOM 1615 O O . ARG B 1 96 ? -18.172 -44.406 -40.094 1 65.56 96 ARG B O 1
ATOM 1622 N N . GLU B 1 97 ? -19.422 -43.75 -38.562 1 61.34 97 GLU B N 1
ATOM 1623 C CA . GLU B 1 97 ? -20.297 -44.906 -38.719 1 61.34 97 GLU B CA 1
ATOM 1624 C C . GLU B 1 97 ? -21.172 -44.781 -39.969 1 61.34 97 GLU B C 1
ATOM 1626 O O . GLU B 1 97 ? -21.891 -43.812 -40.156 1 61.34 97 GLU B O 1
ATOM 1631 N N . GLU B 1 98 ? -20.844 -45.25 -41.188 1 57.31 98 GLU B N 1
ATOM 1632 C CA . GLU B 1 98 ? -21.797 -45.344 -42.281 1 57.31 98 GLU B CA 1
ATOM 1633 C C . GLU B 1 98 ? -23.031 -46.156 -41.844 1 57.31 98 GLU B C 1
ATOM 1635 O O . GLU B 1 98 ? -22.922 -47.25 -41.344 1 57.31 98 GLU B O 1
ATOM 1640 N N . LYS B 1 99 ? -24.203 -45.562 -41.469 1 54.62 99 LYS B N 1
ATOM 1641 C CA . LYS B 1 99 ? -25.5 -46.188 -41.281 1 54.62 99 LYS B CA 1
ATOM 1642 C C . LYS B 1 99 ? -25.766 -47.219 -42.406 1 54.62 99 LYS B C 1
ATOM 1644 O O . LYS B 1 99 ? -25.688 -46.906 -43.594 1 54.62 99 LYS B O 1
ATOM 1649 N N . SER B 1 100 ? -25.547 -48.5 -42.25 1 54.31 100 SER B N 1
ATOM 1650 C CA . SER B 1 100 ? -26.016 -49.562 -43.125 1 54.31 100 SER B CA 1
ATOM 1651 C C . SER B 1 100 ? -27.422 -49.281 -43.625 1 54.31 100 SER B C 1
ATOM 1653 O O . SER B 1 100 ? -28.312 -48.938 -42.844 1 54.31 100 SER B O 1
ATOM 1655 N N . ALA B 1 101 ? -27.719 -48.938 -44.906 1 50.66 101 ALA B N 1
ATOM 1656 C CA . ALA B 1 101 ? -29.031 -48.906 -45.531 1 50.66 101 ALA B CA 1
ATOM 1657 C C . ALA B 1 101 ? -29.859 -50.125 -45.156 1 50.66 101 ALA B C 1
ATOM 1659 O O . ALA B 1 101 ? -29.438 -51.25 -45.375 1 50.66 101 ALA B O 1
ATOM 1660 N N . ILE B 1 102 ? -30.531 -50.156 -44.094 1 51.22 102 ILE B N 1
ATOM 1661 C CA . ILE B 1 102 ? -31.531 -51.188 -43.844 1 51.22 102 ILE B CA 1
ATOM 1662 C C . ILE B 1 102 ? -32.312 -51.438 -45.125 1 51.22 102 ILE B C 1
ATOM 1664 O O . ILE B 1 102 ? -32.844 -50.5 -45.75 1 51.22 102 ILE B O 1
ATOM 1668 N N . ALA B 1 103 ? -32 -52.438 -45.969 1 48.19 103 ALA B N 1
ATOM 1669 C CA . ALA B 1 103 ? -32.812 -53 -47.062 1 48.19 103 ALA B CA 1
ATOM 1670 C C . ALA B 1 103 ? -34.25 -53.188 -46.625 1 48.19 103 ALA B C 1
ATOM 1672 O O . ALA B 1 103 ? -34.531 -53.781 -45.594 1 48.19 103 ALA B O 1
ATOM 1673 N N . GLY B 1 104 ? -35.094 -52.188 -46.688 1 46.31 104 GLY B N 1
ATOM 1674 C CA . GLY B 1 104 ? -36.531 -52.375 -46.625 1 46.31 104 GLY B CA 1
ATOM 1675 C C . GLY B 1 104 ? -37.031 -53.656 -47.281 1 46.31 104 GLY B C 1
ATOM 1676 O O . GLY B 1 104 ? -36.938 -53.812 -48.5 1 46.31 104 GLY B O 1
ATOM 1677 N N . ALA B 1 105 ? -36.75 -54.906 -46.812 1 41.84 105 ALA B N 1
ATOM 1678 C CA . ALA B 1 105 ? -37.438 -56.094 -47.281 1 41.84 105 ALA B CA 1
ATOM 1679 C C . ALA B 1 105 ? -38.969 -55.844 -47.312 1 41.84 105 ALA B C 1
ATOM 1681 O O . ALA B 1 105 ? -39.562 -55.5 -46.281 1 41.84 105 ALA B O 1
ATOM 1682 N N . GLN B 1 106 ? -39.531 -55.312 -48.406 1 45.12 106 GLN B N 1
ATOM 1683 C CA . GLN B 1 106 ? -40.938 -55.281 -48.75 1 45.12 106 GLN B CA 1
ATOM 1684 C C . GLN B 1 106 ? -41.625 -56.594 -48.469 1 45.12 106 GLN B C 1
ATOM 1686 O O . GLN B 1 106 ? -41.188 -57.656 -49 1 45.12 106 GLN B O 1
ATOM 1691 N N . ARG B 1 107 ? -41.969 -56.875 -47.25 1 44 107 ARG B N 1
ATOM 1692 C CA . ARG B 1 107 ? -42.906 -57.969 -47 1 44 107 ARG B CA 1
ATOM 1693 C C . ARG B 1 107 ? -44.031 -57.969 -48.031 1 44 107 ARG B C 1
ATOM 1695 O O . ARG B 1 107 ? -44.719 -56.969 -48.219 1 44 107 ARG B O 1
ATOM 1702 N N . LYS B 1 108 ? -44.031 -58.938 -49.125 1 35.94 108 LYS B N 1
ATOM 1703 C CA . LYS B 1 108 ? -45.25 -59.469 -49.719 1 35.94 108 LYS B CA 1
ATOM 1704 C C . LYS B 1 108 ? -46.094 -60.188 -48.688 1 35.94 108 LYS B C 1
ATOM 1706 O O . LYS B 1 108 ? -45.562 -60.812 -47.75 1 35.94 108 LYS B O 1
#

Sequence (216 aa):
MRLEKDKFSVNVDVKHFSPEDLKVKVLGDVIEVHGKHEERQDEHGSVAREFNRKYRIPADVDPLSITSSLSSDGVLTVNGPRKQTDVPERTIPITREEKSAIAGAQRKMRLEKDKFSVNVDVKHFSPEDLKVKVLGDVIEVHGKHEERQDEHGSVAREFNRKYRIPADVDPLSITSSLSSDGVLTVNGPRKQTDVPERTIPITREEKSAIAGAQRK

pLDDT: mean 86.71, std 16.57, range [35.94, 98.75]

Organism: NCBI:txid2587831

Foldseek 3Di:
DDDDLWKDKDKDAAQVADPVQWDWDDDPQKIKIKGWDDWDADPVGTDTDIDIDMDGHDPQFDSVQWDWDADPNRMIMIMTTGHNPVPPPDDDDDDPPPPDPPPPPPDD/DDDDLWKDKDKDAAQVADPVQWDWDDDPQKIKIKGWDDWDADPVGTDTDIDIDMDGHDPQFDSVQWDWDADPNRMIMIMTTGHNPVPPPDDDDDDPPPPPPPPPPPDD

Nearest PDB structures (foldseek):
  2y22-assembly1_A  TM=9.811E-01  e=8.325E-14  Homo sapiens
  2y1y-assembly1_A  TM=9.864E-01  e=6.151E-13  Homo sapiens
  2wj7-assembly3_C  TM=9.700E-01  e=4.169E-13  Homo sapiens
  6gjh-assembly1_A  TM=9.121E-01  e=4.433E-11  Homo sapiens
  4jus-assembly1_B  TM=8.644E-01  e=7.725E-11  Homo sapiens

Secondary structure (DSSP, 8-state):
-EE-SSEEEEEEE-TTS-GGGEEEEEETTEEEEEEEEEEEE-SSEEEEEEEEEEEEPPTTB-GGG-EEEE-TTSEEEEEEEBP-------------------------/-EE-SSEEEEEEE-TTS-GGGEEEEEETTEEEEEEEEEEEE-SSEEEEEEEEEEEEPPTTB-GGG-EEEE-TTSEEEEEEEB--------------------------

InterPro domains:
  IPR001436 Alpha crystallin/Small heat shock protein, animal type [PR00299] (2-22)
  IPR001436 Alpha crystallin/Small heat shock protein, animal type [PR00299] (24-37)
  IPR001436 Alpha crystallin/Small heat shock protein, animal type [PR00299] (39-58)
  IPR001436 Alpha crystallin/Small heat shock protein, animal type [PR00299] (61-82)
  IPR001436 Alpha crystallin/Small heat shock protein, animal type [PR00299] (89-104)
  IPR001436 Alpha crystallin/Small heat shock protein, animal type [PTHR45640] (2-101)
  IPR002068 Alpha crystallin/Hsp20 domain [PF00011] (3-95)
  IPR002068 Alpha crystallin/Hsp20 domain [PS01031] (1-97)
  IPR008978 HSP20-like chaperone [G3DSA:2.60.40.790] (1-108)
  IPR008978 HSP20-like chaperone [SSF49764] (4-94)

Solvent-accessible surface area (backbone atoms only — not comparable to full-atom values): 12866 Å² total; per-residue (Å²): 112,44,82,56,90,56,33,36,36,36,77,42,86,39,65,91,48,57,77,89,28,49,47,78,45,73,59,77,58,30,39,38,43,37,39,46,48,67,77,41,80,55,100,54,32,34,38,24,43,33,39,41,36,38,32,65,54,57,88,52,36,55,66,87,58,52,47,74,48,74,48,96,82,19,39,37,36,38,34,28,56,36,58,78,72,78,61,77,80,74,79,74,81,82,76,77,80,76,77,75,79,76,75,77,75,76,80,128,111,44,81,53,90,56,33,37,37,36,78,41,86,38,63,91,49,57,78,88,28,50,46,77,46,72,60,78,58,30,38,36,43,35,39,46,48,67,77,41,80,57,100,56,32,34,38,24,43,34,39,39,36,37,33,67,54,56,88,52,35,56,67,87,60,52,47,73,50,73,46,94,82,19,40,37,38,40,33,28,56,37,58,77,72,80,61,76,78,75,80,74,80,82,76,76,78,76,80,74,77,76,76,78,75,76,80,126

Radius of gyration: 34.89 Å; Cα contacts (8 Å, |Δi|>4): 372; chains: 2; bounding box: 85×140×68 Å